Protein AF-A0A7C5IPA7-F1 (afdb_monomer_lite)

Sequence (263 aa):
MEQFSIKNIAYWKLKCILNALNSFPNAPELSAAVQAAPGLEPGLPALEEALAQRIFDRKAAQQHGRFTAIGQLQNIDGLSQDKLQNLVYSFGISAAEQFKLSMYHDLLQDNWVLNYDRSEFPDERAFLNLVDNPTAFKSWLADKVAELAVQKTGQANNGPLAQKSLNNACVESFYSGYVGSYSMALWFFRFDEDNWFSFDRVHEKTEIYLSSPAYARDRIELRNFVGFENSGLLANPITVSGLPVTVNYMEQTISIWSCQLND

Structure (mmCIF, N/CA/C/O backbone):
data_AF-A0A7C5IPA7-F1
#
_entry.id   AF-A0A7C5IPA7-F1
#
loop_
_atom_site.group_PDB
_atom_site.id
_atom_site.type_symbol
_atom_site.label_atom_id
_atom_site.label_alt_id
_atom_site.label_comp_id
_atom_site.label_asym_id
_atom_site.label_entity_id
_atom_site.label_seq_id
_atom_site.pdbx_PDB_ins_code
_atom_site.Cartn_x
_atom_site.Cartn_y
_atom_site.Cartn_z
_atom_site.occupancy
_atom_site.B_iso_or_equiv
_atom_site.auth_seq_id
_atom_site.auth_comp_id
_atom_site.auth_asym_id
_atom_site.auth_atom_id
_atom_site.pdbx_PDB_model_num
ATOM 1 N N . MET A 1 1 ? 17.551 11.372 -30.983 1.00 57.00 1 MET A N 1
ATOM 2 C CA . MET A 1 1 ? 17.364 10.584 -29.748 1.00 57.00 1 MET A CA 1
ATOM 3 C C . MET A 1 1 ? 16.197 11.193 -29.011 1.00 57.00 1 MET A C 1
ATOM 5 O O . MET A 1 1 ? 16.272 12.368 -28.675 1.00 57.00 1 MET A O 1
ATOM 9 N N . GLU A 1 2 ? 15.115 10.441 -28.852 1.00 59.72 2 GLU A N 1
ATOM 10 C CA . GLU A 1 2 ? 13.987 10.882 -28.035 1.00 59.72 2 GLU A CA 1
ATOM 11 C C . GLU A 1 2 ? 14.374 10.789 -26.558 1.00 59.72 2 GLU A C 1
ATOM 13 O O . GLU A 1 2 ? 14.910 9.776 -26.106 1.00 59.72 2 GLU A O 1
ATOM 18 N N . GLN A 1 3 ? 14.147 11.875 -25.825 1.00 80.69 3 GLN A N 1
ATOM 19 C CA . GLN A 1 3 ? 14.282 11.916 -24.375 1.00 80.69 3 GLN A CA 1
ATOM 20 C C . GLN A 1 3 ? 12.889 12.071 -23.785 1.00 80.69 3 GLN A C 1
ATOM 22 O O . GLN A 1 3 ? 12.139 12.961 -24.189 1.00 80.69 3 GLN A O 1
ATOM 27 N N . PHE A 1 4 ? 12.551 11.222 -22.820 1.00 87.62 4 PHE A N 1
ATOM 28 C CA . PHE A 1 4 ? 11.321 11.369 -22.051 1.00 87.62 4 PHE A CA 1
ATOM 29 C C . PHE A 1 4 ? 11.575 12.230 -20.804 1.00 87.62 4 PHE A C 1
ATOM 31 O O . PHE A 1 4 ? 12.670 12.241 -20.232 1.00 87.62 4 PHE A O 1
ATOM 38 N N . SER A 1 5 ? 10.545 12.937 -20.356 1.00 88.81 5 SER A N 1
ATOM 39 C CA . SER A 1 5 ? 10.523 13.728 -19.130 1.00 88.81 5 SER A CA 1
ATOM 40 C C . SER A 1 5 ? 9.863 12.957 -17.988 1.00 88.81 5 SER A C 1
ATOM 42 O O . SER A 1 5 ? 8.807 12.346 -18.152 1.00 88.81 5 SER A O 1
ATOM 44 N N . ILE A 1 6 ? 10.461 13.062 -16.798 1.00 89.75 6 ILE A N 1
ATOM 45 C CA . ILE A 1 6 ? 9.948 12.472 -15.551 1.00 89.75 6 ILE A CA 1
ATOM 46 C C . ILE A 1 6 ? 9.374 13.513 -14.578 1.00 89.75 6 ILE A C 1
ATOM 48 O O . ILE A 1 6 ? 8.966 13.153 -13.480 1.00 89.75 6 ILE A O 1
ATOM 52 N N . LYS A 1 7 ? 9.338 14.803 -14.953 1.00 85.25 7 LYS A N 1
ATOM 53 C CA . LYS A 1 7 ? 9.010 15.916 -14.035 1.00 85.25 7 LYS A CA 1
ATOM 54 C C . LYS A 1 7 ? 7.639 15.809 -13.354 1.00 85.25 7 LYS A C 1
ATOM 56 O O . LYS A 1 7 ? 7.481 16.350 -12.270 1.00 85.25 7 LYS A O 1
ATOM 61 N N . ASN A 1 8 ? 6.686 15.108 -13.966 1.00 85.06 8 ASN A N 1
ATOM 62 C CA . ASN A 1 8 ? 5.316 14.969 -13.463 1.00 85.06 8 ASN A CA 1
ATOM 63 C C . ASN A 1 8 ? 4.981 13.528 -13.043 1.00 85.06 8 ASN A C 1
ATOM 65 O O . ASN A 1 8 ? 3.810 13.183 -12.910 1.00 85.06 8 ASN A O 1
ATOM 69 N N . ILE A 1 9 ? 5.990 12.670 -12.875 1.00 86.31 9 ILE A N 1
ATOM 70 C CA . ILE A 1 9 ? 5.797 11.290 -12.430 1.00 86.31 9 ILE A CA 1
ATOM 71 C C . ILE A 1 9 ? 6.255 11.199 -10.977 1.00 86.31 9 ILE A C 1
ATOM 73 O O . ILE A 1 9 ? 7.405 11.507 -10.665 1.00 86.31 9 ILE A O 1
ATOM 77 N N . ALA A 1 10 ? 5.354 10.766 -10.093 1.00 85.44 10 ALA A N 1
ATOM 78 C CA . ALA A 1 10 ? 5.676 10.557 -8.687 1.00 85.44 10 ALA A CA 1
ATOM 79 C C . ALA A 1 10 ? 6.863 9.592 -8.546 1.00 85.44 10 ALA A C 1
ATOM 81 O O . ALA A 1 10 ? 6.928 8.558 -9.216 1.00 85.44 10 ALA A O 1
ATOM 82 N N . TYR A 1 11 ? 7.805 9.923 -7.663 1.00 85.81 11 TYR A N 1
ATOM 83 C CA . TYR A 1 11 ? 9.061 9.184 -7.537 1.00 85.81 11 TYR A CA 1
ATOM 84 C C . TYR A 1 11 ? 8.852 7.696 -7.218 1.00 85.81 11 TYR A C 1
ATOM 86 O O . TYR A 1 11 ? 9.552 6.840 -7.759 1.00 85.81 11 TYR A O 1
ATOM 94 N N . TRP A 1 12 ? 7.846 7.364 -6.406 1.00 85.81 12 TRP A N 1
ATOM 95 C CA . TRP A 1 12 ? 7.526 5.973 -6.093 1.00 85.81 12 TRP A CA 1
ATOM 96 C C . TRP A 1 12 ? 7.057 5.178 -7.317 1.00 85.81 12 TRP A C 1
ATOM 98 O O . TRP A 1 12 ? 7.449 4.024 -7.463 1.00 85.81 12 TRP A O 1
ATOM 108 N N . LYS A 1 13 ? 6.321 5.792 -8.256 1.00 89.19 13 LYS A N 1
ATOM 109 C CA . LYS A 1 13 ? 5.924 5.131 -9.512 1.00 89.19 13 LYS A CA 1
ATOM 110 C C . LYS A 1 13 ? 7.147 4.771 -10.348 1.00 89.19 13 LYS A C 1
ATOM 112 O O . LYS A 1 13 ? 7.209 3.686 -10.917 1.00 89.19 13 LYS A O 1
ATOM 117 N N . LEU A 1 14 ? 8.157 5.643 -10.367 1.00 89.81 14 LEU A N 1
ATOM 118 C CA . LEU A 1 14 ? 9.436 5.354 -11.021 1.00 89.81 14 LEU A CA 1
ATOM 119 C C . LEU A 1 14 ? 10.148 4.172 -10.352 1.00 89.81 14 LEU A C 1
ATOM 121 O O . LEU A 1 14 ? 10.674 3.310 -11.054 1.00 89.81 14 LEU A O 1
ATOM 125 N N . LYS A 1 15 ? 10.130 4.088 -9.014 1.00 86.88 15 LYS A N 1
ATOM 126 C CA . LYS A 1 15 ? 10.653 2.917 -8.294 1.00 86.88 15 LYS A CA 1
ATOM 127 C C . LYS A 1 15 ? 9.879 1.639 -8.645 1.00 86.88 15 LYS A C 1
ATOM 129 O O . LYS A 1 15 ? 10.517 0.613 -8.864 1.00 86.88 15 LYS A O 1
ATOM 134 N N . CYS A 1 16 ? 8.547 1.686 -8.738 1.00 85.25 16 CYS A N 1
ATOM 135 C CA . CYS A 1 16 ? 7.735 0.524 -9.119 1.00 85.25 16 CYS A CA 1
ATOM 136 C C . CYS A 1 16 ? 8.066 0.035 -10.530 1.00 85.25 16 CYS A C 1
ATOM 138 O O . CYS A 1 16 ? 8.284 -1.158 -10.719 1.00 85.25 16 CYS A O 1
ATOM 140 N N . ILE A 1 17 ? 8.214 0.951 -11.494 1.00 90.25 17 ILE A N 1
ATOM 141 C CA . ILE A 1 17 ? 8.658 0.612 -12.853 1.00 90.25 17 ILE A CA 1
ATOM 142 C C . ILE A 1 17 ? 10.024 -0.078 -12.811 1.00 90.25 17 ILE A C 1
ATOM 144 O O . ILE A 1 17 ? 10.193 -1.137 -13.405 1.00 90.25 17 ILE A O 1
ATOM 148 N N . LEU A 1 18 ? 11.003 0.485 -12.094 1.00 90.62 18 LEU A N 1
ATOM 149 C CA . LEU A 1 18 ? 12.335 -0.119 -11.990 1.00 90.62 18 LEU A CA 1
ATOM 150 C C . LEU A 1 18 ? 12.292 -1.513 -11.356 1.00 90.62 18 LEU A C 1
ATOM 152 O O . LEU A 1 18 ? 12.956 -2.422 -11.852 1.00 90.62 18 LEU A O 1
ATOM 156 N N . ASN A 1 19 ? 11.513 -1.694 -10.289 1.00 86.31 19 ASN A N 1
ATOM 157 C CA . ASN A 1 19 ? 11.343 -2.995 -9.648 1.00 86.31 19 ASN A CA 1
ATOM 158 C C . ASN A 1 19 ? 10.707 -4.009 -10.606 1.00 86.31 19 ASN A C 1
ATOM 160 O O . ASN A 1 19 ? 11.249 -5.101 -10.741 1.00 86.31 19 ASN A O 1
ATOM 164 N N . ALA A 1 20 ? 9.647 -3.627 -11.324 1.00 87.62 20 ALA A N 1
ATOM 165 C CA . ALA A 1 20 ? 8.992 -4.478 -12.315 1.00 87.62 20 ALA A CA 1
ATOM 166 C C . ALA A 1 20 ? 9.953 -4.879 -13.449 1.00 87.62 20 ALA A C 1
ATOM 168 O O . ALA A 1 20 ? 10.158 -6.057 -13.722 1.00 87.62 20 ALA A O 1
ATOM 169 N N . LEU A 1 21 ? 10.644 -3.915 -14.066 1.00 91.44 21 LEU A N 1
ATOM 170 C CA . LEU A 1 21 ? 11.624 -4.200 -15.125 1.00 91.44 21 LEU A CA 1
ATOM 171 C C . LEU A 1 21 ? 12.767 -5.110 -14.642 1.00 91.44 21 LEU A C 1
ATOM 173 O O . LEU A 1 21 ? 13.328 -5.898 -15.410 1.00 91.44 21 LEU A O 1
ATOM 177 N N . ASN A 1 22 ? 13.133 -5.009 -13.365 1.00 90.19 22 ASN A N 1
ATOM 178 C CA . ASN A 1 22 ? 14.147 -5.865 -12.769 1.00 90.19 22 ASN A CA 1
ATOM 179 C C . ASN A 1 22 ? 13.627 -7.264 -12.417 1.00 90.19 22 ASN A C 1
ATOM 181 O O . ASN A 1 22 ? 14.422 -8.200 -12.516 1.00 90.19 22 ASN A O 1
ATOM 185 N N . SER A 1 23 ? 12.349 -7.419 -12.061 1.00 87.31 23 SER A N 1
ATOM 186 C CA . SER A 1 23 ? 11.757 -8.701 -11.662 1.00 87.31 23 SER A CA 1
ATOM 187 C C . SER A 1 23 ? 11.391 -9.599 -12.841 1.00 87.31 23 SER A C 1
ATOM 189 O O . SER A 1 23 ? 11.496 -10.816 -12.705 1.00 87.31 23 SER A O 1
ATOM 191 N N . PHE A 1 24 ? 11.018 -9.038 -13.997 1.00 89.31 24 PHE A N 1
ATOM 192 C CA . PHE A 1 24 ? 10.710 -9.864 -15.166 1.00 89.31 24 PHE A CA 1
ATOM 193 C C . PHE A 1 24 ? 11.954 -10.623 -15.664 1.00 89.31 24 PHE A C 1
ATOM 195 O O . PHE A 1 24 ? 13.033 -10.023 -15.810 1.00 89.31 24 PHE A O 1
ATOM 202 N N . PRO A 1 25 ? 11.815 -11.926 -15.966 1.00 86.69 25 PRO A N 1
ATOM 203 C CA . PRO A 1 25 ? 12.921 -12.762 -16.415 1.00 86.69 25 PRO A CA 1
ATOM 204 C C . PRO A 1 25 ? 13.233 -12.589 -17.908 1.00 86.69 25 PRO A C 1
ATOM 206 O O . PRO A 1 25 ? 14.371 -12.827 -18.307 1.00 86.69 25 PRO A O 1
ATOM 209 N N . ASN A 1 26 ? 12.266 -12.170 -18.737 1.00 91.06 26 ASN A N 1
ATOM 210 C CA . ASN A 1 26 ? 12.440 -12.024 -20.187 1.00 91.06 26 ASN A CA 1
ATOM 211 C C . ASN A 1 26 ? 11.481 -10.989 -20.821 1.00 91.06 26 ASN A C 1
ATOM 213 O O . ASN A 1 26 ? 10.539 -10.500 -20.191 1.00 91.06 26 ASN A O 1
ATOM 217 N N . ALA A 1 27 ? 11.757 -10.637 -22.082 1.00 91.62 27 ALA A N 1
ATOM 218 C CA . ALA A 1 27 ? 11.006 -9.645 -22.850 1.00 91.62 27 ALA A CA 1
ATOM 219 C C . ALA A 1 27 ? 9.546 -10.044 -23.164 1.00 91.62 27 ALA A C 1
ATOM 221 O O . ALA A 1 27 ? 8.682 -9.174 -23.011 1.00 91.62 27 ALA A O 1
ATOM 222 N N . PRO A 1 28 ? 9.232 -11.304 -23.538 1.00 91.31 28 PRO A N 1
ATOM 223 C CA . PRO A 1 28 ? 7.849 -11.750 -23.715 1.00 91.31 28 PRO A CA 1
ATOM 224 C C . PRO A 1 28 ? 6.977 -11.538 -22.475 1.00 91.31 28 PRO A C 1
ATOM 226 O O . PRO A 1 28 ? 5.884 -10.988 -22.586 1.00 91.31 28 PRO A O 1
ATOM 229 N N . GLU A 1 29 ? 7.468 -11.903 -21.288 1.00 89.00 29 GLU A N 1
ATOM 230 C CA . GLU A 1 29 ? 6.718 -11.738 -20.037 1.00 89.00 29 GLU A CA 1
ATOM 231 C C . GLU A 1 29 ? 6.486 -10.267 -19.689 1.00 89.00 29 GLU A C 1
ATOM 233 O O . GLU A 1 29 ? 5.383 -9.899 -19.289 1.00 89.00 29 GLU A O 1
ATOM 238 N N . LEU A 1 30 ? 7.483 -9.402 -19.908 1.00 89.75 3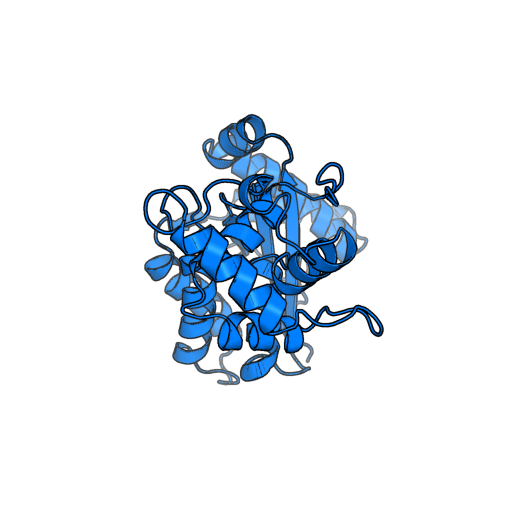0 LEU A N 1
ATOM 239 C CA . LEU A 1 30 ? 7.309 -7.958 -19.742 1.00 89.75 30 LEU A CA 1
ATOM 240 C C . LEU A 1 30 ? 6.244 -7.405 -20.704 1.00 89.75 30 LEU A C 1
ATOM 242 O O . LEU A 1 30 ? 5.392 -6.617 -20.295 1.00 89.75 30 LEU A O 1
ATOM 246 N N . SER A 1 31 ? 6.289 -7.803 -21.978 1.00 88.62 31 SER A N 1
ATOM 247 C CA . SER A 1 31 ? 5.315 -7.360 -22.983 1.00 88.62 31 SER A CA 1
ATOM 248 C C . SER A 1 31 ? 3.899 -7.823 -22.628 1.00 88.62 31 SER A C 1
ATOM 250 O O . SER A 1 31 ? 2.976 -7.007 -22.621 1.00 88.62 31 SER A O 1
ATOM 252 N N . ALA A 1 32 ? 3.741 -9.094 -22.245 1.00 86.44 32 ALA A N 1
ATOM 253 C CA . ALA A 1 32 ? 2.468 -9.662 -21.817 1.00 86.44 32 ALA A CA 1
ATOM 254 C C . ALA A 1 32 ? 1.922 -8.975 -20.556 1.00 86.44 32 ALA A C 1
ATOM 256 O O . ALA A 1 32 ? 0.743 -8.634 -20.507 1.00 86.44 32 ALA A O 1
ATOM 257 N N . ALA A 1 33 ? 2.774 -8.708 -19.561 1.00 85.12 33 ALA A N 1
ATOM 258 C CA . ALA A 1 33 ? 2.369 -8.037 -18.330 1.00 85.12 33 ALA A CA 1
ATOM 259 C C . ALA A 1 33 ? 1.912 -6.593 -18.567 1.00 85.12 33 ALA A C 1
ATOM 261 O O . ALA A 1 33 ? 0.935 -6.159 -17.963 1.00 85.12 33 ALA A O 1
ATOM 262 N N . VAL A 1 34 ? 2.578 -5.859 -19.467 1.00 84.69 34 VAL A N 1
ATOM 263 C CA . VAL A 1 34 ? 2.097 -4.537 -19.890 1.00 84.69 34 VAL A CA 1
ATOM 264 C C . VAL A 1 34 ? 0.741 -4.676 -20.575 1.00 84.69 34 VAL A C 1
ATOM 266 O O . VAL A 1 34 ? -0.186 -3.983 -20.194 1.00 84.69 34 VAL A O 1
ATOM 269 N N . GLN A 1 35 ? 0.580 -5.593 -21.532 1.00 82.06 35 GLN A N 1
ATOM 270 C CA . GLN A 1 35 ? -0.684 -5.770 -22.264 1.00 82.06 35 GLN A CA 1
ATOM 271 C C . GLN A 1 35 ? -1.868 -6.176 -21.376 1.00 82.06 35 GLN A C 1
ATOM 273 O O . GLN A 1 35 ? -2.993 -5.764 -21.641 1.00 82.06 35 GLN A O 1
ATOM 278 N N . ALA A 1 36 ? -1.618 -6.973 -20.338 1.00 77.94 36 ALA A N 1
ATOM 279 C CA . ALA A 1 36 ? -2.634 -7.434 -19.399 1.00 77.94 36 ALA A CA 1
ATOM 280 C C . ALA A 1 36 ? -2.942 -6.420 -18.283 1.00 77.94 36 ALA A C 1
ATOM 282 O O . ALA A 1 36 ? -3.795 -6.693 -17.436 1.00 77.94 36 ALA A O 1
ATOM 283 N N . ALA A 1 37 ? -2.252 -5.275 -18.236 1.00 74.50 37 ALA A N 1
ATOM 284 C CA . ALA A 1 37 ? -2.424 -4.334 -17.144 1.00 74.50 37 ALA A CA 1
ATOM 285 C C . ALA A 1 37 ? -3.836 -3.710 -17.163 1.00 74.50 37 ALA A C 1
ATOM 287 O O . ALA A 1 37 ? -4.238 -3.125 -18.172 1.00 74.50 37 ALA A O 1
ATOM 288 N N . PRO A 1 38 ? -4.573 -3.746 -16.036 1.00 60.12 38 PRO A N 1
ATOM 289 C CA . PRO A 1 38 ? -5.975 -3.317 -15.965 1.00 60.12 38 PRO A CA 1
ATOM 290 C C . PRO A 1 38 ? -6.193 -1.806 -16.177 1.00 60.12 38 PRO A C 1
ATOM 292 O O . PRO A 1 38 ? -7.333 -1.355 -16.215 1.00 60.12 38 PRO A O 1
ATOM 295 N N . GLY A 1 39 ? -5.118 -1.019 -16.307 1.00 56.28 39 GLY A N 1
ATOM 296 C CA . GLY A 1 39 ? -5.143 0.438 -16.462 1.00 56.28 39 GLY A CA 1
ATOM 297 C C . GLY A 1 39 ? -4.645 0.964 -17.811 1.00 56.28 39 GLY A C 1
ATOM 298 O O . GLY A 1 39 ? -4.380 2.160 -17.912 1.00 56.28 39 GLY A O 1
ATOM 299 N N . LEU A 1 40 ? -4.461 0.116 -18.830 1.00 59.06 40 LEU A N 1
ATOM 300 C CA . LEU A 1 40 ? -4.081 0.595 -20.163 1.00 59.06 40 LEU A CA 1
ATOM 301 C C . LEU A 1 40 ? -5.238 1.399 -20.772 1.00 59.06 40 LEU A C 1
ATOM 303 O O . LEU A 1 40 ? -6.298 0.842 -21.058 1.00 59.06 40 LEU A O 1
ATOM 307 N N . GLU A 1 41 ? -5.048 2.708 -20.967 1.00 56.75 41 GLU A N 1
ATOM 308 C CA . GLU A 1 41 ? -6.057 3.522 -21.648 1.00 56.75 41 GLU A CA 1
ATOM 309 C C . GLU A 1 41 ? -6.321 2.960 -23.057 1.00 56.75 41 GLU A C 1
ATOM 311 O O . GLU A 1 41 ? -5.367 2.655 -23.790 1.00 56.75 41 GLU A O 1
ATOM 316 N N . PRO A 1 42 ? -7.596 2.851 -23.478 1.00 54.12 42 PRO A N 1
ATOM 317 C CA . PRO A 1 42 ? -7.931 2.491 -24.847 1.00 54.12 42 PRO A CA 1
ATOM 318 C C . PRO A 1 42 ? -7.222 3.430 -25.834 1.00 54.12 42 PRO A C 1
ATOM 320 O O . PRO A 1 42 ? -7.485 4.629 -25.857 1.00 54.12 42 PRO A O 1
ATOM 323 N N . GLY A 1 43 ? -6.323 2.885 -26.659 1.00 54.44 43 GLY A N 1
ATOM 324 C CA . GLY A 1 43 ? -5.607 3.635 -27.699 1.00 54.44 43 GLY A CA 1
ATOM 325 C C . GLY A 1 43 ? -4.125 3.910 -27.428 1.00 54.44 43 GLY A C 1
ATOM 326 O O . GLY A 1 43 ? -3.432 4.350 -28.346 1.00 54.44 43 GLY A O 1
ATOM 327 N N . LEU A 1 44 ? -3.598 3.603 -26.237 1.00 58.53 44 LEU A N 1
ATOM 328 C CA . LEU A 1 44 ? -2.151 3.638 -26.013 1.00 58.53 44 LEU A CA 1
ATOM 329 C C . LEU A 1 44 ? -1.476 2.416 -26.665 1.00 58.53 44 LEU A C 1
ATOM 331 O O . LEU A 1 44 ? -1.898 1.278 -26.444 1.00 58.53 44 LEU A O 1
ATOM 335 N N . PRO A 1 45 ? -0.418 2.600 -27.477 1.00 62.25 45 PRO A N 1
ATOM 336 C CA . PRO A 1 45 ? 0.170 1.493 -28.218 1.00 62.25 45 PRO A CA 1
ATOM 337 C C . PRO A 1 45 ? 0.919 0.559 -27.259 1.00 62.25 45 PRO A C 1
ATOM 339 O O . PRO A 1 45 ? 1.860 1.000 -26.596 1.00 62.25 45 PRO A O 1
ATOM 342 N N . ALA A 1 46 ? 0.554 -0.725 -27.223 1.00 68.69 46 ALA A N 1
ATOM 343 C CA . ALA A 1 46 ? 1.168 -1.746 -26.367 1.00 68.69 46 ALA A CA 1
ATOM 344 C C . ALA A 1 46 ? 2.711 -1.750 -26.426 1.00 68.69 46 ALA A C 1
ATOM 346 O O . ALA A 1 46 ? 3.327 -1.336 -27.417 1.00 68.69 46 ALA A O 1
ATOM 347 N N . LEU A 1 47 ? 3.367 -2.198 -25.351 1.00 80.31 47 LEU A N 1
ATOM 348 C CA . LEU A 1 47 ? 4.817 -2.396 -25.364 1.00 80.31 47 LEU A CA 1
ATOM 349 C C . LEU A 1 47 ? 5.138 -3.607 -26.249 1.00 80.31 47 LEU A C 1
ATOM 351 O O . LEU A 1 47 ? 4.948 -4.749 -25.838 1.00 80.31 47 LEU A O 1
ATOM 355 N N . GLU A 1 48 ? 5.594 -3.351 -27.471 1.00 85.94 48 GLU A N 1
ATOM 356 C CA . GLU A 1 48 ? 5.986 -4.395 -28.419 1.00 85.94 48 GLU A CA 1
ATOM 357 C C . GLU A 1 48 ? 7.157 -5.219 -27.876 1.00 85.94 48 GLU A C 1
ATOM 359 O O . GLU A 1 48 ? 8.057 -4.685 -27.222 1.00 85.94 48 GLU A O 1
ATOM 364 N N . GLU A 1 49 ? 7.187 -6.510 -28.204 1.00 87.06 49 GLU A N 1
ATOM 365 C CA . GLU A 1 49 ? 8.245 -7.428 -27.769 1.00 87.06 49 GLU A CA 1
ATOM 366 C C . GLU A 1 49 ? 9.642 -6.947 -28.196 1.00 87.06 49 GLU A C 1
ATOM 368 O O . GLU A 1 49 ? 10.584 -7.017 -27.415 1.00 87.06 49 GLU A O 1
ATOM 373 N N . ALA A 1 50 ? 9.775 -6.342 -29.382 1.00 90.62 50 ALA A N 1
ATOM 374 C CA . ALA A 1 50 ? 11.037 -5.759 -29.843 1.00 90.62 50 ALA A CA 1
ATOM 375 C C . ALA A 1 50 ? 11.518 -4.593 -28.956 1.00 90.62 50 ALA A C 1
ATOM 377 O O . ALA A 1 50 ? 12.715 -4.435 -28.706 1.00 90.62 50 ALA A O 1
ATOM 378 N N . LEU A 1 51 ? 10.598 -3.764 -28.451 1.00 91.56 51 LEU A N 1
ATOM 379 C CA . LEU A 1 51 ? 10.933 -2.718 -27.485 1.00 91.56 51 LEU A CA 1
ATOM 380 C C . LEU A 1 51 ? 11.275 -3.322 -26.118 1.00 91.56 51 LEU A C 1
ATOM 382 O O . LEU A 1 51 ? 12.263 -2.908 -25.512 1.00 91.56 51 LEU A O 1
ATOM 386 N N . ALA A 1 52 ? 10.518 -4.324 -25.665 1.00 92.88 52 ALA A N 1
ATOM 387 C CA . ALA A 1 52 ? 10.829 -5.062 -24.444 1.00 92.88 52 ALA A CA 1
ATOM 388 C C . ALA A 1 52 ? 12.234 -5.689 -24.514 1.00 92.88 52 ALA A C 1
ATOM 390 O O . ALA A 1 52 ? 13.020 -5.523 -23.585 1.00 92.88 52 ALA A O 1
ATOM 391 N N . GLN A 1 53 ? 12.606 -6.301 -25.642 1.00 94.75 53 GLN A N 1
ATOM 392 C CA . GLN A 1 53 ? 13.934 -6.878 -25.846 1.00 94.75 53 GLN A CA 1
ATOM 393 C C . GLN A 1 53 ? 15.035 -5.820 -25.736 1.00 94.75 53 GLN A C 1
ATOM 395 O O . GLN A 1 53 ? 15.997 -6.022 -25.003 1.00 94.75 53 GLN A O 1
ATOM 400 N N . ARG A 1 54 ? 14.861 -4.641 -26.347 1.00 95.06 54 ARG A N 1
ATOM 401 C CA . ARG A 1 54 ? 15.825 -3.532 -26.206 1.00 95.06 54 ARG A CA 1
ATOM 402 C C . ARG A 1 54 ? 15.969 -3.044 -24.760 1.00 95.06 54 ARG A C 1
ATOM 404 O O . ARG A 1 54 ? 17.065 -2.655 -24.350 1.00 95.06 54 ARG A O 1
ATOM 411 N N . ILE A 1 55 ? 14.890 -3.072 -23.973 1.00 93.94 55 ILE A N 1
ATOM 412 C CA . ILE A 1 55 ? 14.948 -2.792 -22.529 1.00 93.94 55 ILE A CA 1
ATOM 413 C C . ILE A 1 55 ? 15.776 -3.867 -21.812 1.00 93.94 55 ILE A C 1
ATOM 415 O O . ILE A 1 55 ? 16.629 -3.522 -20.993 1.00 93.94 55 ILE A O 1
ATOM 419 N N . PHE A 1 56 ? 15.595 -5.145 -22.147 1.00 93.88 56 PHE A N 1
ATOM 420 C CA . PHE A 1 56 ? 16.392 -6.243 -21.590 1.00 93.88 56 PHE A CA 1
ATOM 421 C C . PHE A 1 56 ? 17.869 -6.172 -21.986 1.00 93.88 56 PHE A C 1
ATOM 423 O O . PHE A 1 56 ? 18.733 -6.342 -21.127 1.00 93.88 56 PHE A O 1
ATOM 430 N N . ASP A 1 57 ? 18.182 -5.831 -23.233 1.00 94.06 57 ASP A N 1
ATOM 431 C CA . ASP A 1 57 ? 19.563 -5.642 -23.681 1.00 94.06 57 ASP A CA 1
ATOM 432 C C . ASP A 1 57 ? 20.227 -4.499 -22.897 1.00 94.06 57 ASP A C 1
ATOM 434 O O . ASP A 1 57 ? 21.362 -4.614 -22.422 1.00 94.06 57 ASP A O 1
ATOM 438 N N . ARG A 1 58 ? 19.489 -3.401 -22.667 1.00 94.81 58 ARG A N 1
ATOM 439 C CA . ARG A 1 58 ? 19.967 -2.295 -21.829 1.00 94.81 58 ARG A CA 1
ATOM 440 C C . ARG A 1 58 ? 20.151 -2.715 -20.371 1.00 94.81 58 ARG A C 1
ATOM 442 O O . ARG A 1 58 ? 21.129 -2.279 -19.760 1.00 94.81 58 ARG A O 1
ATOM 449 N N . LYS A 1 59 ? 19.246 -3.533 -19.821 1.00 94.06 59 LYS A N 1
ATOM 450 C CA . LYS A 1 59 ? 19.325 -4.103 -18.464 1.00 94.06 59 LYS A CA 1
ATOM 451 C C . LYS A 1 59 ? 20.581 -4.960 -18.311 1.00 94.06 59 LYS A C 1
ATOM 453 O O . LYS A 1 59 ? 21.334 -4.756 -17.363 1.00 94.06 59 LYS A O 1
ATOM 458 N N . ALA A 1 60 ? 20.839 -5.853 -19.266 1.00 92.31 60 ALA A N 1
ATOM 459 C CA . ALA A 1 60 ? 22.006 -6.732 -19.288 1.00 92.31 60 ALA A CA 1
ATOM 460 C C . ALA A 1 60 ? 23.330 -5.952 -19.350 1.00 92.31 60 ALA A C 1
ATOM 462 O O . ALA A 1 60 ? 24.318 -6.365 -18.748 1.00 92.31 60 ALA A O 1
ATOM 463 N N . ALA A 1 61 ? 23.336 -4.793 -20.015 1.00 93.06 61 ALA A N 1
ATOM 464 C CA . ALA A 1 61 ? 24.489 -3.896 -20.072 1.00 93.06 61 ALA A CA 1
ATOM 465 C C . ALA A 1 61 ? 24.732 -3.084 -18.780 1.00 93.06 61 ALA A C 1
ATOM 467 O O . ALA A 1 61 ? 25.758 -2.410 -18.674 1.00 93.06 61 ALA A O 1
ATOM 468 N N . GLN A 1 62 ? 23.814 -3.100 -17.804 1.00 92.81 62 GLN A N 1
ATOM 469 C CA . GLN A 1 62 ? 24.019 -2.412 -16.526 1.00 92.81 62 GLN A CA 1
ATOM 470 C C . GLN A 1 62 ? 24.934 -3.202 -15.587 1.00 92.81 62 GLN A C 1
ATOM 472 O O . GLN A 1 62 ? 25.043 -4.428 -15.646 1.00 92.81 62 GLN A O 1
ATOM 477 N N . GLN A 1 63 ? 25.536 -2.496 -14.630 1.00 85.69 63 GLN A N 1
ATOM 478 C CA . GLN A 1 63 ? 26.288 -3.123 -13.551 1.00 85.69 63 GLN A CA 1
ATOM 479 C C . GLN A 1 63 ? 25.366 -4.059 -12.745 1.00 85.69 63 GLN A C 1
ATOM 481 O O . GLN A 1 63 ? 24.364 -3.624 -12.178 1.00 85.69 63 GLN A O 1
ATOM 486 N N . HIS A 1 64 ? 25.720 -5.347 -12.690 1.00 87.31 64 HIS A N 1
ATOM 487 C CA . HIS A 1 64 ? 24.918 -6.428 -12.093 1.00 87.31 64 HIS A CA 1
ATOM 488 C C . HIS A 1 64 ? 23.615 -6.779 -12.835 1.00 87.31 64 HIS A C 1
ATOM 490 O O . HIS A 1 64 ? 22.740 -7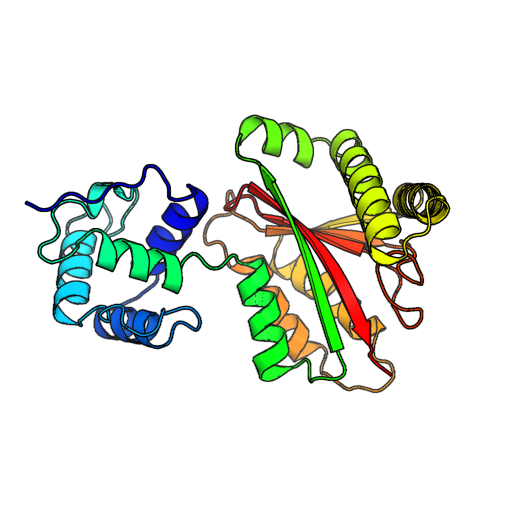.400 -12.237 1.00 87.31 64 HIS A O 1
ATOM 496 N N . GLY A 1 65 ? 23.466 -6.396 -14.110 1.00 89.19 65 GLY A N 1
ATOM 497 C CA . GLY A 1 65 ? 22.316 -6.803 -14.925 1.00 89.19 65 GLY A CA 1
ATOM 498 C C . GLY A 1 65 ? 20.974 -6.258 -14.423 1.00 89.19 65 GLY A C 1
ATOM 499 O O . GLY A 1 65 ? 19.950 -6.930 -14.541 1.00 89.19 65 GLY A O 1
ATOM 500 N N . ARG A 1 66 ? 20.975 -5.072 -13.799 1.00 90.69 66 ARG A N 1
ATOM 501 C CA . ARG A 1 66 ? 19.780 -4.448 -13.216 1.00 90.69 66 ARG A CA 1
ATOM 502 C C . ARG A 1 66 ? 19.779 -2.936 -13.377 1.00 90.69 66 ARG A C 1
ATOM 504 O O . ARG A 1 66 ? 20.824 -2.292 -13.310 1.00 90.69 66 ARG A O 1
ATOM 511 N N . PHE A 1 67 ? 18.589 -2.365 -13.501 1.00 93.31 67 PHE A N 1
ATOM 512 C CA . PHE A 1 67 ? 18.397 -0.926 -13.425 1.00 93.31 67 PHE A CA 1
ATOM 513 C C . PHE A 1 67 ? 18.421 -0.443 -11.972 1.00 93.31 67 PHE A C 1
ATOM 515 O O . PHE A 1 67 ? 17.815 -1.047 -11.090 1.00 93.31 67 PHE A O 1
ATOM 522 N N . THR A 1 68 ? 19.092 0.674 -11.726 1.00 90.50 68 THR A N 1
ATOM 523 C CA . THR A 1 68 ? 19.148 1.380 -10.439 1.00 90.50 68 THR A CA 1
ATOM 524 C C . THR A 1 68 ? 18.578 2.795 -10.524 1.00 90.50 68 THR A C 1
ATOM 526 O O . THR A 1 68 ? 18.276 3.387 -9.491 1.00 90.50 68 THR A O 1
ATOM 529 N N . ALA A 1 69 ? 18.399 3.338 -11.732 1.00 91.25 69 ALA A N 1
ATOM 530 C CA . ALA A 1 69 ? 17.835 4.663 -11.954 1.00 91.25 69 ALA A CA 1
ATOM 531 C C . ALA A 1 69 ? 17.045 4.722 -13.266 1.00 91.25 69 ALA A C 1
ATOM 533 O O . ALA A 1 69 ? 17.477 4.190 -14.286 1.00 91.25 69 ALA A O 1
ATOM 534 N N . ILE A 1 70 ? 15.931 5.463 -13.279 1.00 91.44 70 ILE A N 1
ATOM 535 C CA . ILE A 1 70 ? 15.089 5.614 -14.480 1.00 91.44 70 ILE A CA 1
ATOM 536 C C . ILE A 1 70 ? 15.851 6.248 -15.653 1.00 91.44 70 ILE A C 1
ATOM 538 O O . ILE A 1 70 ? 15.581 5.951 -16.813 1.00 91.44 70 ILE A O 1
ATOM 542 N N . GLY A 1 71 ? 16.864 7.069 -15.354 1.00 91.31 71 GLY A N 1
ATOM 543 C CA . GLY A 1 71 ? 17.740 7.670 -16.358 1.00 91.31 71 GLY A CA 1
ATOM 544 C C . GLY A 1 71 ? 18.467 6.644 -17.235 1.00 91.31 71 GLY A C 1
ATOM 545 O O . GLY A 1 71 ? 18.813 6.964 -18.364 1.00 91.31 71 GLY A O 1
ATOM 546 N N . GLN A 1 72 ? 18.644 5.399 -16.778 1.00 93.69 72 GLN A N 1
ATOM 547 C CA . GLN A 1 72 ? 19.270 4.328 -17.570 1.00 93.69 72 GLN A CA 1
ATOM 548 C C . GLN A 1 72 ? 18.394 3.842 -18.734 1.00 93.69 72 GLN A C 1
ATOM 550 O O . GLN A 1 72 ? 18.907 3.234 -19.679 1.00 93.69 72 GLN A O 1
ATOM 555 N N . LEU A 1 73 ? 17.091 4.139 -18.689 1.00 92.44 73 LEU A N 1
ATOM 556 C CA . LEU A 1 73 ? 16.155 3.874 -19.779 1.00 92.44 73 LEU A CA 1
ATOM 557 C C . LEU A 1 73 ? 16.201 4.959 -20.867 1.00 92.44 73 LEU A C 1
ATOM 559 O O . LEU A 1 73 ? 15.672 4.755 -21.956 1.00 92.44 73 LEU A O 1
ATOM 563 N N . GLN A 1 74 ? 16.848 6.103 -20.612 1.00 90.94 74 GLN A N 1
ATOM 564 C CA . GLN A 1 74 ? 16.980 7.165 -21.610 1.00 90.94 74 GLN A CA 1
ATOM 565 C C . GLN A 1 74 ? 17.706 6.649 -22.856 1.00 90.94 74 GLN A C 1
ATOM 567 O O . GLN A 1 74 ? 18.641 5.842 -22.777 1.00 90.94 74 GLN A O 1
ATOM 572 N N . ASN A 1 75 ? 17.297 7.150 -24.021 1.00 89.00 75 ASN A N 1
ATOM 573 C CA . ASN A 1 75 ? 17.873 6.786 -25.314 1.00 89.00 75 ASN A CA 1
ATOM 574 C C . ASN A 1 75 ? 17.779 5.280 -25.646 1.00 89.00 75 ASN A C 1
ATOM 576 O O . ASN A 1 75 ? 18.621 4.764 -26.383 1.00 89.00 75 ASN A O 1
ATOM 580 N N . ILE A 1 76 ? 16.830 4.534 -25.071 1.00 92.00 76 ILE A N 1
ATOM 581 C CA . ILE A 1 76 ? 16.426 3.245 -25.647 1.00 92.00 76 ILE A CA 1
ATOM 582 C C . ILE A 1 76 ? 15.595 3.567 -26.889 1.00 92.00 76 ILE A C 1
ATOM 584 O O . ILE A 1 76 ? 14.607 4.292 -26.806 1.00 92.00 76 ILE A O 1
ATOM 588 N N . ASP A 1 77 ? 16.018 3.056 -28.042 1.00 90.06 77 ASP A N 1
ATOM 589 C CA . ASP A 1 77 ? 15.317 3.298 -29.299 1.00 90.06 77 ASP A CA 1
ATOM 590 C C . ASP A 1 77 ? 13.868 2.782 -29.232 1.00 90.06 77 ASP A C 1
ATOM 592 O O . ASP A 1 77 ? 13.620 1.658 -28.794 1.00 90.06 77 ASP A O 1
ATOM 596 N N . GLY A 1 78 ? 12.908 3.623 -29.622 1.00 87.81 78 GLY A N 1
ATOM 597 C CA . GLY A 1 78 ? 11.471 3.354 -29.503 1.00 87.81 78 GLY A CA 1
ATOM 598 C C . GLY A 1 78 ? 10.854 3.548 -28.108 1.00 87.81 78 GLY A C 1
ATOM 599 O O . GLY A 1 78 ? 9.639 3.394 -27.978 1.00 87.81 78 GLY A O 1
ATOM 600 N N . LEU A 1 79 ? 11.627 3.896 -27.068 1.00 90.50 79 LEU A N 1
ATOM 601 C CA . LEU A 1 79 ? 11.085 4.238 -25.745 1.00 90.50 79 LEU A CA 1
ATOM 602 C C . LEU A 1 79 ? 10.762 5.739 -25.658 1.00 90.50 79 LEU A C 1
ATOM 604 O O . LEU A 1 79 ? 11.530 6.529 -25.106 1.00 90.50 79 LEU A O 1
ATOM 608 N N . SER A 1 80 ? 9.613 6.120 -26.213 1.00 90.00 80 SER A N 1
ATOM 609 C CA . SER A 1 80 ? 9.106 7.496 -26.197 1.00 90.00 80 SER A CA 1
ATOM 610 C C . SER A 1 80 ? 8.427 7.867 -24.866 1.00 90.00 80 SER A C 1
ATOM 612 O O . SER A 1 80 ? 8.235 7.023 -23.984 1.00 90.00 80 SER A O 1
ATOM 614 N N . GLN A 1 81 ? 8.013 9.135 -24.725 1.00 89.94 81 GLN A N 1
ATOM 615 C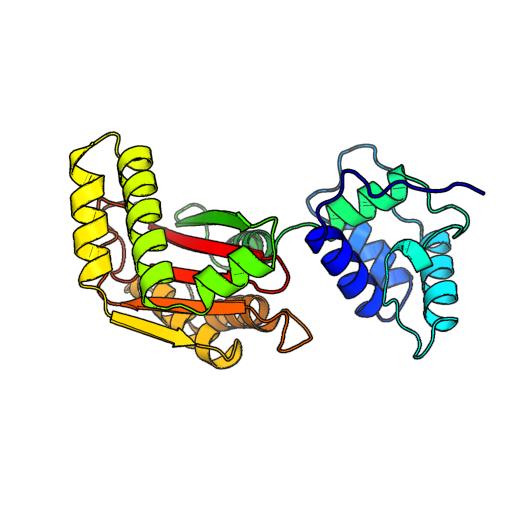 CA . GLN A 1 81 ? 7.220 9.598 -23.576 1.00 89.94 81 GLN A CA 1
ATOM 616 C C . GLN A 1 81 ? 5.942 8.767 -23.384 1.00 89.94 81 GLN A C 1
ATOM 618 O O . GLN A 1 81 ? 5.620 8.409 -22.253 1.00 89.94 81 GLN A O 1
ATOM 623 N N . ASP A 1 82 ? 5.245 8.426 -24.468 1.00 87.62 82 ASP A N 1
ATOM 624 C CA . ASP A 1 82 ? 3.993 7.663 -24.408 1.00 87.62 82 ASP A CA 1
ATOM 625 C C . ASP A 1 82 ? 4.242 6.231 -23.928 1.00 87.62 82 ASP A C 1
ATOM 627 O O . ASP A 1 82 ? 3.508 5.701 -23.099 1.00 87.62 82 ASP A O 1
ATOM 631 N N . LYS A 1 83 ? 5.343 5.610 -24.366 1.00 88.25 83 LYS A N 1
ATOM 632 C CA . LYS A 1 83 ? 5.731 4.277 -23.885 1.00 88.25 83 LYS A CA 1
ATOM 633 C C . LYS A 1 83 ? 6.141 4.298 -22.413 1.00 88.25 83 LYS A C 1
ATOM 635 O O . LYS A 1 83 ? 5.843 3.345 -21.696 1.00 88.25 83 LYS A O 1
ATOM 640 N N . LEU A 1 84 ? 6.769 5.376 -21.936 1.00 90.00 84 LEU A N 1
ATOM 641 C CA . LEU A 1 84 ? 6.993 5.555 -20.502 1.00 90.00 84 LEU A CA 1
ATOM 642 C C . LEU A 1 84 ? 5.667 5.680 -19.746 1.00 90.00 84 LEU A C 1
ATOM 644 O O . LEU A 1 84 ? 5.521 5.046 -18.705 1.00 90.00 84 LEU A O 1
ATOM 648 N N . GLN A 1 85 ? 4.705 6.451 -20.260 1.00 87.69 85 GLN A N 1
ATOM 649 C CA . GLN A 1 85 ? 3.379 6.541 -19.645 1.00 87.69 85 GLN A CA 1
ATOM 650 C C . GLN A 1 85 ? 2.703 5.170 -19.578 1.00 87.69 85 GLN A C 1
ATOM 652 O O . GLN A 1 85 ? 2.141 4.831 -18.545 1.00 87.69 85 GLN A O 1
ATOM 657 N N . ASN A 1 86 ? 2.861 4.317 -20.594 1.00 85.81 86 ASN A N 1
ATOM 658 C CA . ASN A 1 86 ? 2.349 2.944 -20.539 1.00 85.81 86 ASN A CA 1
ATOM 659 C C . ASN A 1 86 ? 2.963 2.138 -19.395 1.00 85.81 86 ASN A C 1
ATOM 661 O O . ASN A 1 86 ? 2.245 1.418 -18.708 1.00 85.81 86 ASN A O 1
ATOM 665 N N . LEU A 1 87 ? 4.269 2.274 -19.149 1.00 88.94 87 LEU A N 1
ATOM 666 C CA . LEU A 1 87 ? 4.918 1.638 -17.998 1.00 88.94 87 LEU A CA 1
ATOM 667 C C . LEU A 1 87 ? 4.399 2.215 -16.673 1.00 88.94 87 LEU A C 1
ATOM 669 O O . LEU A 1 87 ? 4.194 1.463 -15.725 1.00 88.94 87 LEU A O 1
ATOM 673 N N . VAL A 1 88 ? 4.149 3.527 -16.607 1.00 88.81 88 VAL A N 1
ATOM 674 C CA . VAL A 1 88 ? 3.538 4.182 -15.437 1.00 88.81 88 VAL A CA 1
ATOM 675 C C . VAL A 1 88 ? 2.123 3.664 -15.191 1.00 88.81 88 VAL A C 1
ATOM 677 O O . VAL A 1 88 ? 1.780 3.399 -14.046 1.00 88.81 88 VAL A O 1
ATOM 680 N N . TYR A 1 89 ? 1.308 3.485 -16.226 1.00 84.50 89 TYR A N 1
ATOM 681 C CA . TYR A 1 89 ? -0.034 2.922 -16.083 1.00 84.50 89 TYR A CA 1
ATOM 682 C C . TYR A 1 89 ? -0.000 1.438 -15.719 1.00 84.50 89 TYR A C 1
ATOM 684 O O . TYR A 1 89 ? -0.776 0.996 -14.876 1.00 84.50 89 TYR A O 1
ATOM 692 N N . SER A 1 90 ? 0.934 0.684 -16.298 1.00 84.50 90 SER A N 1
ATOM 693 C CA . SER A 1 90 ? 1.019 -0.765 -16.091 1.00 84.50 90 SER A CA 1
ATOM 694 C C . SER A 1 90 ? 1.579 -1.134 -14.723 1.00 84.50 90 SER A C 1
ATOM 696 O O . SER A 1 90 ? 1.115 -2.078 -14.093 1.00 84.50 90 SER A O 1
ATOM 698 N N . PHE A 1 91 ? 2.581 -0.388 -14.252 1.00 85.44 91 PHE A N 1
ATOM 699 C CA . PHE A 1 91 ? 3.351 -0.730 -13.054 1.00 85.44 91 PHE A CA 1
ATOM 700 C C . PHE A 1 91 ? 3.286 0.332 -11.952 1.00 85.44 91 PHE A C 1
ATOM 702 O O . PHE A 1 91 ? 3.790 0.107 -10.858 1.00 85.44 91 PHE A O 1
ATOM 709 N N . GLY A 1 92 ? 2.675 1.491 -12.204 1.00 83.75 92 GLY A N 1
ATOM 710 C CA . GLY A 1 92 ? 2.510 2.580 -11.233 1.00 83.75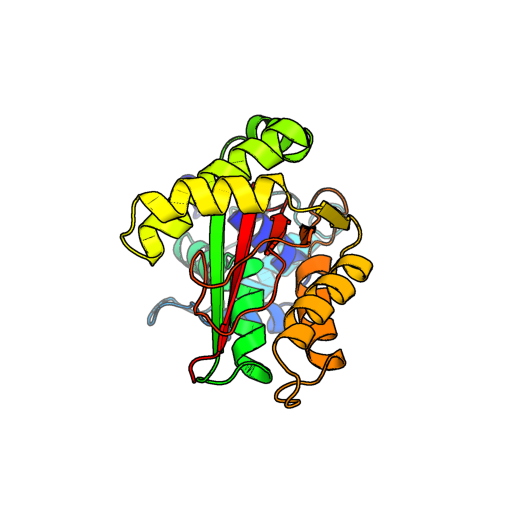 92 GLY A CA 1
ATOM 711 C C . GLY A 1 92 ? 1.194 2.531 -10.455 1.00 83.75 92 GLY A C 1
ATOM 712 O O . GLY A 1 92 ? 0.760 3.566 -9.943 1.00 83.75 92 GLY A O 1
ATOM 713 N N . ILE A 1 93 ? 0.559 1.359 -10.385 1.00 84.31 93 ILE A N 1
ATOM 714 C CA . ILE A 1 93 ? -0.546 1.071 -9.465 1.00 84.31 93 ILE A CA 1
ATOM 715 C C . ILE A 1 93 ? 0.061 0.859 -8.073 1.00 84.31 93 ILE A C 1
ATOM 717 O O . ILE A 1 93 ? 1.045 0.129 -7.943 1.00 84.31 93 ILE A O 1
ATOM 721 N N . SER A 1 94 ? -0.496 1.504 -7.045 1.00 88.62 94 SER A N 1
ATOM 722 C CA . SER A 1 94 ? -0.002 1.362 -5.670 1.00 88.62 94 SER A CA 1
ATOM 723 C C . SER A 1 94 ? -0.177 -0.070 -5.167 1.00 88.62 94 SER A C 1
ATOM 725 O O . SER A 1 94 ? -1.114 -0.768 -5.557 1.00 88.62 94 SER A O 1
ATOM 727 N N . ALA A 1 95 ? 0.684 -0.502 -4.250 1.00 90.38 95 ALA A N 1
ATOM 728 C CA . ALA A 1 95 ? 0.580 -1.822 -3.635 1.00 90.38 95 ALA A CA 1
ATOM 729 C C . ALA A 1 95 ? -0.778 -2.018 -2.932 1.00 90.38 95 ALA A C 1
ATOM 731 O O . ALA A 1 95 ? -1.346 -3.105 -2.978 1.00 90.38 95 A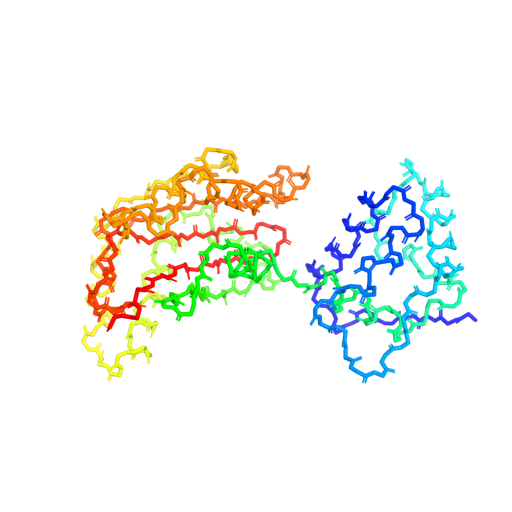LA A O 1
ATOM 732 N N . ALA A 1 96 ? -1.331 -0.953 -2.335 1.00 93.81 96 ALA A N 1
ATOM 733 C CA . ALA A 1 96 ? -2.665 -0.974 -1.736 1.00 93.81 96 ALA A CA 1
ATOM 734 C C . ALA A 1 96 ? -3.766 -1.218 -2.785 1.00 93.81 96 ALA A C 1
ATOM 736 O O . ALA A 1 96 ? -4.631 -2.066 -2.584 1.00 93.81 96 ALA A O 1
ATOM 737 N N . GLU A 1 97 ? -3.718 -0.536 -3.932 1.00 91.81 97 GLU A N 1
ATOM 738 C CA . GLU A 1 97 ? -4.704 -0.755 -4.994 1.00 91.81 97 GLU A CA 1
ATOM 739 C C . GLU A 1 97 ? -4.583 -2.162 -5.590 1.00 91.81 97 GLU A C 1
ATOM 741 O O . GLU A 1 97 ? -5.592 -2.844 -5.755 1.00 91.81 97 GLU A O 1
ATOM 746 N N . GLN A 1 98 ? -3.358 -2.643 -5.836 1.00 89.25 98 GLN A N 1
ATOM 747 C CA . GLN A 1 98 ? -3.132 -4.016 -6.301 1.00 89.25 98 GLN A CA 1
ATOM 748 C C . GLN A 1 98 ? -3.693 -5.042 -5.314 1.00 89.25 98 GLN A C 1
ATOM 750 O O . GLN A 1 98 ? -4.361 -5.989 -5.727 1.00 89.25 98 GLN A O 1
ATOM 755 N N . PHE A 1 99 ? -3.477 -4.836 -4.011 1.00 93.50 99 PHE A N 1
ATOM 756 C CA . PHE A 1 99 ? -4.043 -5.695 -2.979 1.00 93.50 99 PHE A CA 1
ATOM 757 C C . PHE A 1 99 ? -5.574 -5.679 -3.018 1.00 93.50 99 PHE A C 1
ATOM 759 O O . PHE A 1 99 ? -6.178 -6.747 -3.114 1.00 93.50 99 PHE A O 1
ATOM 766 N N . LYS A 1 100 ? -6.207 -4.497 -3.050 1.00 93.50 100 LYS A N 1
ATOM 767 C CA . LYS A 1 100 ? -7.669 -4.371 -3.156 1.00 93.50 100 LYS A CA 1
ATOM 768 C C . LYS A 1 100 ? -8.215 -5.109 -4.383 1.00 93.50 100 LYS A C 1
ATOM 770 O O . LYS A 1 100 ? -9.130 -5.915 -4.238 1.00 93.50 100 LYS A O 1
ATOM 775 N N . LEU A 1 101 ? -7.640 -4.885 -5.566 1.00 90.00 101 LEU A N 1
ATOM 776 C CA . LEU A 1 101 ? -8.049 -5.567 -6.800 1.00 90.00 101 LEU A CA 1
ATOM 777 C C . LEU A 1 101 ? -7.880 -7.090 -6.692 1.00 90.00 101 LEU A C 1
ATOM 779 O O . LEU A 1 101 ? -8.770 -7.837 -7.090 1.00 90.00 101 LEU A O 1
ATOM 783 N N . SER A 1 102 ? -6.777 -7.558 -6.096 1.00 89.62 102 SER A N 1
ATOM 784 C CA . SER A 1 102 ? -6.520 -8.991 -5.907 1.00 89.62 102 SER A CA 1
ATOM 785 C C . SER A 1 102 ? -7.509 -9.664 -4.952 1.00 89.62 102 SER A C 1
ATOM 787 O O . SER A 1 102 ? -7.836 -10.837 -5.135 1.00 89.62 102 SER A O 1
ATOM 789 N N . MET A 1 103 ? -8.006 -8.922 -3.956 1.00 91.44 103 MET A N 1
ATOM 790 C CA . MET A 1 103 ? -9.036 -9.401 -3.041 1.00 91.44 103 MET A CA 1
ATOM 791 C C . MET A 1 103 ? -10.364 -9.582 -3.782 1.00 91.44 103 MET A C 1
ATOM 793 O O . MET A 1 103 ? -10.996 -10.619 -3.623 1.00 91.44 103 MET A O 1
ATOM 797 N N . TYR A 1 104 ? -10.765 -8.643 -4.643 1.00 90.25 104 TYR A N 1
ATOM 798 C CA . TYR A 1 104 ? -12.014 -8.755 -5.414 1.00 90.25 104 TYR A CA 1
ATOM 799 C C . TYR A 1 104 ? -11.973 -9.778 -6.550 1.00 90.25 104 TYR A C 1
ATOM 801 O O . TYR A 1 104 ? -13.000 -10.350 -6.895 1.00 90.25 104 TYR A O 1
ATOM 809 N N . HIS A 1 105 ? -10.803 -10.029 -7.137 1.00 84.50 105 HIS A N 1
ATOM 810 C CA . HIS A 1 105 ? -10.688 -10.993 -8.231 1.00 84.50 105 HIS A CA 1
ATOM 811 C C . HIS A 1 105 ? -11.068 -12.419 -7.796 1.00 84.50 105 HIS A C 1
ATOM 813 O O . HIS A 1 105 ? -11.674 -13.159 -8.564 1.00 84.50 105 HIS A O 1
ATOM 819 N N . ASP A 1 106 ? -10.722 -12.798 -6.560 1.00 76.88 106 ASP A N 1
ATOM 820 C CA . ASP A 1 106 ? -10.742 -14.200 -6.131 1.00 76.88 106 ASP A CA 1
ATOM 821 C C . ASP A 1 106 ? -11.517 -14.474 -4.833 1.00 76.88 106 ASP A C 1
ATOM 823 O O . ASP A 1 106 ? -11.847 -15.637 -4.569 1.00 76.88 106 ASP A O 1
ATOM 827 N N . LEU A 1 107 ? -11.748 -13.457 -3.994 1.00 87.00 107 LEU A N 1
ATOM 828 C CA . LEU A 1 107 ? -12.206 -13.633 -2.608 1.00 87.00 107 LEU A CA 1
ATOM 829 C C . LEU A 1 107 ? -13.452 -12.829 -2.271 1.00 87.00 107 LEU A C 1
ATOM 831 O O . LEU A 1 107 ? -14.461 -13.393 -1.857 1.00 87.00 107 LEU A O 1
ATOM 835 N N . LEU A 1 108 ? -13.370 -11.513 -2.419 1.00 86.38 108 LEU A N 1
ATOM 836 C CA . LEU A 1 108 ? -14.448 -10.605 -2.077 1.00 86.38 108 LEU A CA 1
ATOM 837 C C . LEU A 1 108 ? -15.398 -10.507 -3.267 1.00 86.38 108 LEU A C 1
ATOM 839 O O . LEU A 1 108 ? -15.016 -10.050 -4.338 1.00 86.38 108 LEU A O 1
ATOM 843 N N . GLN A 1 109 ? -16.634 -10.953 -3.073 1.00 82.44 109 GLN A N 1
ATOM 844 C CA . GLN A 1 109 ? -17.717 -10.748 -4.035 1.00 82.44 109 GLN A CA 1
ATOM 845 C C . GLN A 1 109 ? -18.388 -9.381 -3.814 1.00 82.44 109 GLN A C 1
ATOM 847 O O . GLN A 1 109 ? -18.003 -8.620 -2.923 1.00 82.44 109 GLN A O 1
ATOM 852 N N . ASP A 1 110 ? -19.431 -9.089 -4.592 1.00 82.56 110 ASP A N 1
ATOM 853 C CA . ASP A 1 110 ? -20.147 -7.802 -4.598 1.00 82.56 110 ASP A CA 1
ATOM 854 C C . ASP A 1 110 ? -20.765 -7.409 -3.240 1.00 82.56 110 ASP A C 1
ATOM 856 O O . ASP A 1 110 ? -21.035 -6.234 -2.984 1.00 82.56 110 ASP A O 1
ATOM 860 N N . ASN A 1 111 ? -20.939 -8.376 -2.337 1.00 82.25 111 ASN A N 1
ATOM 861 C CA . ASN A 1 111 ? -21.453 -8.150 -0.985 1.00 82.25 111 ASN A CA 1
ATOM 862 C C . ASN A 1 111 ? -20.419 -7.518 -0.036 1.00 82.25 111 ASN A C 1
ATOM 864 O O . ASN A 1 111 ? -20.754 -7.190 1.097 1.00 82.25 111 ASN A O 1
ATOM 868 N N . TRP A 1 112 ? -19.166 -7.340 -0.457 1.00 86.44 112 TRP A N 1
ATOM 869 C CA . TRP A 1 112 ? -18.126 -6.725 0.366 1.00 86.44 112 TRP A CA 1
ATOM 870 C C . TRP A 1 112 ? -17.725 -5.357 -0.156 1.00 86.44 112 TRP A C 1
ATOM 872 O O . TRP A 1 112 ? -17.566 -5.135 -1.357 1.00 86.44 112 TRP A O 1
ATOM 882 N N . VAL A 1 113 ? -17.429 -4.452 0.771 1.00 89.19 113 VAL A N 1
ATOM 883 C CA . VAL A 1 113 ? -16.773 -3.179 0.470 1.00 89.19 113 VAL A CA 1
ATOM 884 C C . VAL A 1 113 ? -15.450 -3.126 1.214 1.00 89.19 113 VAL A C 1
ATOM 886 O O . VAL A 1 113 ? -15.414 -2.839 2.407 1.00 89.19 113 VAL A O 1
ATOM 889 N N . LEU A 1 114 ? -14.357 -3.387 0.498 1.00 91.50 114 LEU A N 1
ATOM 890 C CA . LEU A 1 114 ? -12.990 -3.162 0.955 1.00 91.50 114 LEU A CA 1
ATOM 891 C C . LEU A 1 114 ? -12.502 -1.807 0.442 1.00 91.50 114 LEU A C 1
ATOM 893 O O . LEU A 1 114 ? -12.379 -1.575 -0.763 1.00 91.50 114 LEU A O 1
ATOM 897 N N . ASN A 1 115 ? -12.186 -0.916 1.371 1.00 91.88 115 ASN A N 1
ATOM 898 C CA . ASN A 1 115 ? -11.675 0.413 1.090 1.00 91.88 115 ASN A CA 1
ATOM 899 C C . ASN A 1 115 ? -10.385 0.675 1.850 1.00 91.88 115 ASN A C 1
ATOM 901 O O . ASN A 1 115 ? -10.116 0.093 2.902 1.00 91.88 115 ASN A O 1
ATOM 905 N N . TYR A 1 116 ? -9.618 1.619 1.325 1.00 95.00 116 TYR A N 1
ATOM 906 C CA . TYR A 1 116 ? -8.483 2.181 2.022 1.00 95.00 116 TYR A CA 1
ATOM 907 C C . TYR A 1 116 ? -8.435 3.688 1.789 1.00 95.00 116 TYR A C 1
ATOM 909 O O . TYR A 1 116 ? -8.667 4.154 0.673 1.00 95.00 116 TYR A O 1
ATOM 917 N N . ASP A 1 117 ? -8.144 4.445 2.843 1.00 96.12 117 ASP A N 1
ATOM 918 C CA . ASP A 1 117 ? -7.762 5.851 2.718 1.00 96.12 117 ASP A CA 1
ATOM 919 C C . ASP A 1 117 ? -6.239 5.936 2.657 1.00 96.12 117 ASP A C 1
ATOM 921 O O . ASP A 1 117 ? -5.557 5.398 3.531 1.00 96.12 117 ASP A O 1
ATOM 925 N N . ARG A 1 118 ? -5.698 6.572 1.615 1.00 95.25 118 ARG A N 1
ATOM 926 C CA . ARG A 1 118 ? -4.253 6.655 1.364 1.00 95.25 118 ARG A CA 1
ATOM 927 C C . ARG A 1 118 ? -3.770 8.086 1.531 1.00 95.25 118 ARG A C 1
ATOM 929 O O . ARG A 1 118 ? -4.197 8.980 0.807 1.00 95.25 118 ARG A O 1
ATOM 936 N N . SER A 1 119 ? -2.798 8.276 2.416 1.00 96.62 119 SER A N 1
ATOM 937 C CA . SER A 1 119 ? -2.075 9.537 2.587 1.00 96.62 119 SER A CA 1
ATOM 938 C C . SER A 1 119 ? -0.651 9.406 2.045 1.00 96.62 119 SER A C 1
ATOM 940 O O . SER A 1 119 ? 0.089 8.520 2.471 1.00 96.62 119 SER A O 1
ATOM 942 N N . GLU A 1 120 ? -0.278 10.270 1.097 1.00 93.94 120 GLU A N 1
ATOM 943 C CA . GLU A 1 120 ? 1.055 10.316 0.476 1.00 93.94 120 GLU A CA 1
ATOM 944 C C . GLU A 1 120 ? 1.888 11.466 1.044 1.00 93.94 120 GLU A C 1
ATOM 946 O O . GLU A 1 120 ? 1.386 12.576 1.233 1.00 93.94 120 GLU A O 1
ATOM 951 N N . PHE A 1 121 ? 3.169 11.198 1.293 1.00 93.62 121 PHE A N 1
ATOM 952 C CA . PHE A 1 121 ? 4.112 12.149 1.866 1.00 93.62 121 PHE A CA 1
ATOM 953 C C . PHE A 1 121 ? 5.222 12.439 0.847 1.00 93.62 121 PHE A C 1
ATOM 955 O O . PHE A 1 121 ? 6.053 11.572 0.595 1.00 93.62 121 PHE A O 1
ATOM 962 N N . PRO A 1 122 ? 5.263 13.645 0.247 1.00 87.56 122 PRO A N 1
ATOM 963 C CA . PRO A 1 122 ? 6.281 13.983 -0.752 1.00 87.56 122 PRO A CA 1
ATOM 964 C C . PRO A 1 122 ? 7.704 14.112 -0.191 1.00 87.56 122 PRO A C 1
ATOM 966 O O . PRO A 1 122 ? 8.671 13.986 -0.941 1.00 87.56 122 PRO A O 1
ATOM 969 N N . ASP A 1 123 ? 7.830 14.425 1.102 1.00 91.62 123 ASP A N 1
ATOM 970 C CA . ASP A 1 123 ? 9.111 14.606 1.785 1.00 91.62 123 ASP A CA 1
ATOM 971 C C . ASP A 1 123 ? 9.441 13.376 2.639 1.00 91.62 123 ASP A C 1
ATOM 973 O O . ASP A 1 123 ? 8.798 13.111 3.659 1.00 91.62 123 ASP A O 1
ATOM 977 N N . GLU A 1 124 ? 10.481 12.646 2.230 1.00 91.19 124 GLU A N 1
ATOM 978 C CA . GLU A 1 124 ? 10.911 11.402 2.878 1.00 91.19 124 GLU A CA 1
ATOM 979 C C . GLU A 1 124 ? 11.284 11.627 4.345 1.00 91.19 124 GLU A C 1
ATOM 981 O O . GLU A 1 124 ? 10.981 10.805 5.207 1.00 91.19 124 GLU A O 1
ATOM 986 N N . ARG A 1 125 ? 11.903 12.767 4.668 1.00 94.94 125 ARG A N 1
ATOM 987 C CA . ARG A 1 125 ? 12.314 13.065 6.041 1.00 94.94 125 ARG A CA 1
ATOM 988 C C . ARG A 1 125 ? 11.106 13.315 6.942 1.00 94.94 125 ARG A C 1
ATOM 990 O O . ARG A 1 125 ? 11.094 12.838 8.073 1.00 94.94 125 ARG A O 1
ATOM 997 N N . ALA A 1 126 ? 10.106 14.050 6.469 1.00 95.56 126 ALA A N 1
ATOM 998 C CA . ALA A 1 126 ? 8.857 14.286 7.179 1.00 95.56 126 ALA A CA 1
ATOM 999 C C . ALA A 1 126 ? 8.084 12.979 7.377 1.00 95.56 126 ALA A C 1
ATOM 1001 O O . ALA A 1 126 ? 7.602 12.729 8.481 1.00 95.56 126 ALA A O 1
ATOM 1002 N N . PHE A 1 127 ? 8.035 12.130 6.346 1.00 97.12 127 PHE A N 1
ATOM 1003 C CA . PHE A 1 127 ? 7.457 10.792 6.436 1.00 97.12 127 PHE A CA 1
ATOM 1004 C C . PHE A 1 127 ? 8.135 9.962 7.531 1.00 97.12 127 PHE A C 1
ATOM 1006 O O . PHE A 1 127 ? 7.458 9.509 8.451 1.00 97.12 127 PHE A O 1
ATOM 1013 N N . LEU A 1 128 ? 9.466 9.828 7.490 1.00 96.81 128 LEU A N 1
ATOM 1014 C CA . LEU A 1 128 ? 10.232 9.059 8.477 1.00 96.81 128 LEU A CA 1
ATOM 1015 C C . LEU A 1 128 ? 10.078 9.625 9.895 1.00 96.81 128 LEU A C 1
ATOM 1017 O O . LEU A 1 128 ? 9.777 8.881 10.824 1.00 96.81 128 LEU A O 1
ATOM 1021 N N . ASN A 1 129 ? 10.177 10.948 10.062 1.00 96.69 129 ASN A N 1
ATOM 1022 C CA . ASN A 1 129 ? 9.964 11.603 11.357 1.00 96.69 129 ASN A CA 1
ATOM 1023 C C . ASN A 1 129 ? 8.570 11.322 11.941 1.00 96.69 129 ASN A C 1
ATOM 1025 O O . ASN A 1 129 ? 8.427 11.249 13.162 1.00 96.69 129 ASN A O 1
ATOM 1029 N N . LEU A 1 130 ? 7.550 11.202 11.085 1.00 97.88 130 LEU A N 1
ATOM 1030 C CA . LEU A 1 130 ? 6.197 10.858 11.500 1.00 97.88 130 LEU A CA 1
ATOM 1031 C C . LEU A 1 130 ? 6.100 9.380 11.892 1.00 97.88 130 LEU A C 1
ATOM 1033 O O . LEU A 1 130 ? 5.653 9.078 12.995 1.00 97.88 130 LEU A O 1
ATOM 1037 N N . VAL A 1 131 ? 6.499 8.460 11.007 1.00 97.00 131 VAL A N 1
ATOM 1038 C CA . VAL A 1 131 ? 6.252 7.019 11.197 1.00 97.00 131 VAL A CA 1
ATOM 1039 C C . VAL A 1 131 ? 7.173 6.375 12.230 1.00 97.00 131 VAL A C 1
ATOM 1041 O O . VAL A 1 131 ? 6.758 5.402 12.863 1.00 97.00 131 VAL A O 1
ATOM 1044 N N . ASP A 1 132 ? 8.366 6.927 12.456 1.00 95.88 132 ASP A N 1
ATOM 1045 C CA . ASP A 1 132 ? 9.324 6.426 13.450 1.00 95.88 132 ASP A CA 1
ATOM 1046 C C . ASP A 1 132 ? 9.083 7.015 14.853 1.00 95.88 132 ASP A C 1
ATOM 10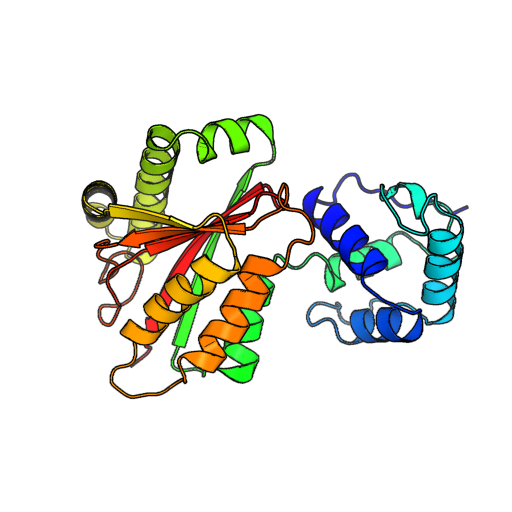48 O O . ASP A 1 132 ? 9.706 6.586 15.825 1.00 95.88 132 ASP A O 1
ATOM 1052 N N . ASN A 1 133 ? 8.155 7.970 14.993 1.00 96.88 133 ASN A N 1
ATOM 1053 C CA . ASN A 1 133 ? 7.726 8.519 16.277 1.00 96.88 133 ASN A CA 1
ATOM 1054 C C . ASN A 1 133 ? 6.321 7.997 16.635 1.00 96.88 133 ASN A C 1
ATOM 1056 O O . ASN A 1 133 ? 5.329 8.527 16.129 1.00 96.88 133 ASN A O 1
ATOM 1060 N N . PRO A 1 134 ? 6.193 7.007 17.542 1.00 94.69 134 PRO A N 1
ATOM 1061 C CA . PRO A 1 134 ? 4.904 6.390 17.863 1.00 94.69 134 PRO A CA 1
ATOM 1062 C C . PRO A 1 134 ? 3.838 7.381 18.340 1.00 94.69 134 PRO A C 1
ATOM 1064 O O . PRO A 1 134 ? 2.669 7.253 17.979 1.00 94.69 134 PRO A O 1
ATOM 1067 N N . THR A 1 135 ? 4.233 8.390 19.121 1.00 95.25 135 THR A N 1
ATOM 1068 C CA . THR A 1 135 ? 3.315 9.414 19.635 1.00 95.25 135 THR A CA 1
ATOM 1069 C C . THR A 1 135 ? 2.830 10.328 18.516 1.00 95.25 135 THR A C 1
ATOM 1071 O O . THR A 1 135 ? 1.630 10.573 18.406 1.00 95.25 135 THR A O 1
ATOM 1074 N N . ALA A 1 136 ? 3.742 10.804 17.660 1.00 96.44 136 ALA A N 1
ATOM 1075 C CA . ALA A 1 136 ? 3.381 11.654 16.527 1.00 96.44 136 ALA A CA 1
ATOM 1076 C C . ALA A 1 136 ? 2.515 10.894 15.514 1.00 96.44 136 ALA A C 1
ATOM 1078 O O . ALA A 1 136 ? 1.488 11.411 15.082 1.00 96.44 136 ALA A O 1
ATOM 1079 N N . PHE A 1 137 ? 2.879 9.646 15.203 1.00 97.31 137 PHE A N 1
ATOM 1080 C CA . PHE A 1 137 ? 2.109 8.770 14.327 1.00 97.31 137 PHE A CA 1
ATOM 1081 C C . PHE A 1 137 ? 0.690 8.551 14.851 1.00 97.31 137 PHE A C 1
ATOM 1083 O O . PHE A 1 137 ? -0.272 8.735 14.110 1.00 97.31 137 PHE A O 1
ATOM 1090 N N . LYS A 1 138 ? 0.544 8.196 16.137 1.00 95.81 138 LYS A N 1
ATOM 1091 C CA . LYS A 1 138 ? -0.771 7.965 16.747 1.00 95.81 138 LYS A CA 1
ATOM 1092 C C . LYS A 1 138 ? -1.617 9.240 16.777 1.00 95.81 138 LYS A C 1
ATOM 1094 O O . LYS A 1 138 ? -2.804 9.162 16.485 1.00 95.81 138 LYS A O 1
ATOM 1099 N N . SER A 1 139 ? -1.017 10.398 17.066 1.00 96.12 139 SER A N 1
ATOM 1100 C CA . SER A 1 139 ? -1.721 11.688 17.024 1.00 96.12 139 SER A CA 1
ATOM 1101 C C . SER A 1 139 ? -2.211 12.021 15.616 1.00 96.12 139 SER A C 1
ATOM 1103 O O . SER A 1 139 ? -3.391 12.296 15.434 1.00 96.12 139 SER A O 1
ATOM 1105 N N . TRP A 1 140 ? -1.328 11.938 14.617 1.00 97.88 140 TRP A N 1
ATOM 1106 C CA . TRP A 1 140 ? -1.684 12.187 13.219 1.00 97.88 140 TRP A CA 1
ATOM 1107 C C . TRP A 1 140 ? -2.793 11.244 12.747 1.00 97.88 140 TRP A C 1
ATOM 1109 O O . TRP A 1 140 ? -3.751 11.673 12.109 1.00 97.88 140 TRP A O 1
ATOM 1119 N N . LEU A 1 141 ? -2.692 9.960 13.099 1.00 97.81 141 LEU A N 1
ATOM 1120 C CA . LEU A 1 141 ? -3.690 8.968 12.727 1.00 97.81 141 LEU A CA 1
ATOM 1121 C C . LEU A 1 141 ? -5.037 9.237 13.406 1.00 97.81 141 LEU A C 1
ATOM 1123 O O . LEU A 1 141 ? -6.070 9.059 12.769 1.00 97.81 141 LEU A O 1
ATOM 1127 N N . ALA A 1 142 ? -5.043 9.675 14.668 1.00 96.69 142 ALA A N 1
ATOM 1128 C CA . ALA A 1 142 ? -6.273 10.022 15.378 1.00 96.69 142 ALA A CA 1
ATOM 1129 C C . ALA A 1 142 ? -7.002 11.169 14.676 1.00 96.69 142 ALA A C 1
ATOM 1131 O O . ALA A 1 142 ? -8.208 11.071 14.458 1.00 96.69 142 ALA A O 1
ATOM 1132 N N . ASP A 1 143 ? -6.270 12.206 14.269 1.00 97.38 143 ASP A N 1
ATOM 1133 C CA . ASP A 1 143 ? -6.823 13.332 13.516 1.00 97.38 143 ASP A CA 1
ATOM 1134 C C . ASP A 1 143 ? -7.347 12.877 12.152 1.00 97.38 143 ASP A C 1
ATOM 1136 O O . ASP A 1 143 ? -8.487 13.175 11.794 1.00 97.38 143 ASP A O 1
ATOM 1140 N N . LYS A 1 144 ? -6.572 12.058 11.432 1.00 97.19 144 LYS A N 1
ATOM 1141 C CA . LYS A 1 144 ? -6.978 11.540 10.124 1.00 97.19 144 LYS A CA 1
ATOM 1142 C C . LYS A 1 144 ? -8.242 10.684 10.205 1.00 97.19 144 LYS A C 1
ATOM 1144 O O . LYS A 1 144 ? -9.161 10.843 9.408 1.00 97.19 144 LYS A O 1
ATOM 1149 N N . VAL A 1 145 ? -8.325 9.801 11.194 1.00 95.94 145 VAL A N 1
ATOM 1150 C CA . VAL A 1 145 ? -9.506 8.965 11.439 1.00 95.94 145 VAL A CA 1
ATOM 1151 C C . VAL A 1 145 ? -10.713 9.808 11.866 1.00 95.94 145 VAL A C 1
ATOM 1153 O O . VAL A 1 145 ? -11.836 9.492 11.473 1.00 95.94 145 VAL A O 1
ATOM 1156 N N . ALA A 1 146 ? -10.504 10.906 12.598 1.00 96.06 146 ALA A N 1
ATOM 1157 C CA . ALA A 1 146 ? -11.561 11.861 12.924 1.00 96.06 146 ALA A CA 1
ATOM 1158 C C . ALA A 1 146 ? -12.158 12.498 11.663 1.00 96.06 146 ALA A C 1
ATOM 1160 O O . ALA A 1 146 ? -13.380 12.538 11.509 1.00 96.06 146 ALA A O 1
ATOM 1161 N N . GLU A 1 147 ? -11.293 12.968 10.758 1.00 96.12 147 GLU A N 1
ATOM 1162 C CA . GLU A 1 147 ? -11.694 13.536 9.469 1.00 96.12 147 GLU A CA 1
ATOM 1163 C C . GLU A 1 147 ? -12.508 12.524 8.661 1.00 96.12 147 GLU A C 1
ATOM 1165 O O . GLU A 1 147 ? -13.606 12.843 8.205 1.00 96.12 147 GLU A O 1
ATOM 1170 N N . LEU A 1 148 ? -12.004 11.292 8.534 1.00 94.69 148 LEU A N 1
ATOM 1171 C CA . LEU A 1 148 ? -12.667 10.226 7.784 1.00 94.69 148 LEU A CA 1
ATOM 1172 C C . LEU A 1 148 ? -14.030 9.860 8.379 1.00 94.69 148 LEU A C 1
ATOM 1174 O O . LEU A 1 148 ? -14.990 9.675 7.632 1.00 94.69 148 LEU A O 1
ATOM 1178 N N . ALA A 1 149 ? -14.146 9.808 9.708 1.00 93.81 149 ALA A N 1
ATOM 1179 C CA . ALA A 1 149 ? -15.411 9.518 10.374 1.00 93.81 149 ALA A CA 1
ATOM 1180 C C . ALA A 1 149 ? -16.463 10.601 10.090 1.00 93.81 149 ALA A C 1
ATOM 1182 O O . ALA A 1 149 ? -17.602 10.284 9.751 1.00 93.81 149 ALA A O 1
ATOM 1183 N N . VAL A 1 150 ? -16.084 11.883 10.163 1.00 94.62 150 VAL A N 1
ATOM 1184 C CA . VAL A 1 150 ? -16.992 12.998 9.841 1.00 94.62 150 VAL A CA 1
ATOM 1185 C C . VAL A 1 150 ? -17.361 13.002 8.357 1.00 94.62 150 VAL A C 1
ATOM 1187 O O . VAL A 1 150 ? -18.527 13.205 8.027 1.00 94.62 150 VAL A O 1
ATOM 1190 N N . GLN A 1 151 ? -16.401 12.751 7.463 1.00 92.12 151 GLN A N 1
ATOM 1191 C CA . GLN A 1 151 ? -16.651 12.678 6.020 1.00 92.12 151 GLN A CA 1
ATOM 1192 C C . GLN A 1 151 ? -17.613 11.544 5.665 1.00 92.12 151 GLN A C 1
ATOM 1194 O O . GLN A 1 151 ? -18.508 11.737 4.844 1.00 92.12 151 GLN A O 1
ATOM 1199 N N . LYS A 1 152 ? -17.456 10.375 6.295 1.00 88.38 152 LYS A N 1
ATOM 1200 C CA . LYS A 1 152 ? -18.287 9.205 6.010 1.00 88.38 152 LYS A CA 1
ATOM 1201 C C . LYS A 1 152 ? -19.712 9.348 6.539 1.00 88.38 152 LYS A C 1
ATOM 1203 O O . LYS A 1 152 ? -20.644 8.935 5.857 1.00 88.38 152 LYS A O 1
ATOM 1208 N N . THR A 1 153 ? -19.898 9.900 7.739 1.00 88.88 153 THR A N 1
ATOM 1209 C CA . THR A 1 153 ? -21.226 9.933 8.382 1.00 88.88 153 THR A CA 1
ATOM 1210 C C . THR A 1 153 ? -21.950 11.269 8.265 1.00 88.88 153 THR A C 1
ATOM 1212 O O . THR A 1 153 ? -23.151 11.337 8.521 1.00 88.88 153 THR A O 1
ATOM 1215 N N . GLY A 1 154 ? -21.237 12.347 7.931 1.00 90.25 154 GLY A N 1
ATOM 1216 C CA . GLY A 1 154 ? -21.755 13.715 7.970 1.00 90.25 154 GLY A CA 1
ATOM 1217 C C . GLY A 1 154 ? -21.993 14.253 9.388 1.00 90.25 154 GLY A C 1
ATOM 1218 O O . GLY A 1 154 ? -22.554 15.338 9.540 1.00 90.25 154 GLY A O 1
ATOM 1219 N N . GLN A 1 155 ? -21.591 13.524 10.438 1.00 90.38 155 GLN A N 1
ATOM 1220 C CA . GLN A 1 155 ? -21.853 13.887 11.833 1.00 90.38 155 GLN A CA 1
ATOM 1221 C C . GLN A 1 155 ? -20.578 14.366 12.530 1.00 90.38 155 GLN A C 1
ATOM 1223 O O . GLN A 1 155 ? -19.675 13.580 12.810 1.00 90.38 155 GLN A O 1
ATOM 1228 N N . ALA A 1 156 ? -20.530 15.651 12.897 1.00 92.31 156 ALA A N 1
ATOM 1229 C CA . ALA A 1 156 ? -19.360 16.263 13.541 1.00 92.31 156 ALA A CA 1
ATOM 1230 C C . ALA A 1 156 ? -18.941 15.568 14.854 1.00 92.31 156 ALA A C 1
ATOM 1232 O O . ALA A 1 156 ? -17.756 15.510 15.177 1.00 92.31 156 ALA A O 1
ATOM 1233 N N . ASN A 1 157 ? -19.899 14.992 15.588 1.00 92.62 157 ASN A N 1
ATOM 1234 C CA . ASN A 1 157 ? -19.636 14.281 16.842 1.00 92.62 157 ASN A CA 1
ATOM 1235 C C . ASN A 1 157 ? -18.859 12.968 16.648 1.00 92.62 157 ASN A C 1
ATOM 1237 O O . ASN A 1 157 ? -18.251 12.484 17.604 1.00 92.62 157 ASN A O 1
ATOM 1241 N N . ASN A 1 158 ? -18.826 12.407 15.435 1.00 92.44 158 ASN A N 1
ATOM 1242 C CA . ASN A 1 158 ? -18.111 11.157 15.177 1.00 92.44 158 ASN A CA 1
ATOM 1243 C C . ASN A 1 158 ? -16.593 11.351 15.143 1.00 92.44 158 ASN A C 1
ATOM 1245 O O . ASN A 1 158 ? -15.870 10.417 15.476 1.00 92.44 158 ASN A O 1
ATOM 1249 N N . GLY A 1 159 ? -16.104 12.558 14.840 1.00 94.50 159 GLY A N 1
ATOM 1250 C CA . GLY A 1 159 ? -14.672 12.868 14.882 1.00 94.50 159 GLY A CA 1
ATOM 1251 C C . GLY A 1 159 ? -14.062 12.638 16.274 1.00 94.50 159 GLY A C 1
ATOM 1252 O O . GLY A 1 159 ? -13.182 11.786 16.418 1.00 94.50 159 GLY A O 1
ATOM 1253 N N . PRO A 1 160 ? -14.566 13.311 17.329 1.00 95.56 160 PRO A N 1
ATOM 1254 C CA . PRO A 1 160 ? -14.103 13.098 18.702 1.00 95.56 160 PRO A CA 1
ATOM 1255 C C . PRO A 1 160 ? -14.264 11.654 19.203 1.00 95.56 160 PRO A C 1
ATOM 1257 O O . PRO A 1 160 ? -13.420 11.164 19.957 1.00 95.56 160 PRO A O 1
ATOM 1260 N N . LEU A 1 161 ? -15.329 10.953 18.793 1.00 93.88 161 LEU A N 1
ATOM 1261 C CA . LEU A 1 161 ? -15.527 9.541 19.142 1.00 93.88 161 LEU A CA 1
ATOM 1262 C C . LEU A 1 161 ? -14.453 8.650 18.511 1.00 93.88 161 LEU A C 1
ATOM 1264 O O . LEU A 1 161 ? -13.881 7.805 19.203 1.00 93.88 161 LEU A O 1
ATOM 1268 N N . ALA A 1 162 ? -14.131 8.878 17.239 1.00 94.31 162 ALA A N 1
ATOM 1269 C CA . ALA A 1 162 ? -13.104 8.132 16.527 1.00 94.31 162 ALA A CA 1
ATOM 1270 C C . ALA A 1 162 ? -11.704 8.399 17.105 1.00 94.31 162 ALA A C 1
ATOM 1272 O O . ALA A 1 162 ? -10.965 7.450 17.368 1.00 94.31 162 ALA A O 1
ATOM 1273 N N . GLN A 1 163 ? -11.380 9.654 17.443 1.00 95.56 163 GLN A N 1
ATOM 1274 C CA . GLN A 1 163 ? -10.143 9.987 18.167 1.00 95.56 163 GLN A CA 1
ATOM 1275 C C . GLN A 1 163 ? -10.058 9.259 19.509 1.00 95.56 163 GLN A C 1
ATOM 1277 O O . GLN A 1 163 ? -9.032 8.661 19.833 1.00 95.56 163 GLN A O 1
ATOM 1282 N N . LYS A 1 164 ? -11.135 9.290 20.304 1.00 94.44 164 LYS A N 1
ATOM 1283 C CA . LYS A 1 164 ? -11.174 8.614 21.606 1.00 94.44 164 LYS A CA 1
ATOM 1284 C C . LYS A 1 164 ? -10.982 7.104 21.458 1.00 94.44 164 LYS A C 1
ATOM 1286 O O . LYS A 1 164 ? -10.207 6.524 22.216 1.00 94.44 164 LYS A O 1
ATOM 1291 N N . SER A 1 165 ? -11.657 6.481 20.491 1.00 93.62 165 SER A N 1
ATOM 1292 C CA . SER A 1 165 ? -11.519 5.049 20.214 1.00 93.62 165 SER A CA 1
ATOM 1293 C C . SER A 1 165 ? -10.080 4.695 19.825 1.00 93.62 165 SER A C 1
ATOM 1295 O O . SER A 1 165 ? -9.477 3.813 20.435 1.00 93.62 165 SER A O 1
ATOM 1297 N N . LEU A 1 166 ? -9.470 5.455 18.909 1.00 94.94 166 LEU A N 1
ATOM 1298 C CA . LEU A 1 166 ? -8.090 5.218 18.481 1.00 94.94 166 LEU A CA 1
ATOM 1299 C C . LEU A 1 166 ? -7.073 5.441 19.608 1.00 94.94 166 LEU A C 1
ATOM 1301 O O . LEU A 1 166 ? -6.095 4.703 19.736 1.00 94.94 166 LEU A O 1
ATOM 1305 N N . ASN A 1 167 ? -7.315 6.429 20.469 1.00 94.00 167 ASN A N 1
ATOM 1306 C CA . ASN A 1 167 ? -6.465 6.687 21.625 1.00 94.00 167 ASN A CA 1
ATOM 1307 C C . ASN A 1 167 ? -6.489 5.539 22.640 1.00 94.00 167 ASN A C 1
ATOM 1309 O O . ASN A 1 167 ? -5.440 5.219 23.203 1.00 94.00 167 ASN A O 1
ATOM 1313 N N . ASN A 1 168 ? -7.633 4.874 22.796 1.00 93.94 168 ASN A N 1
ATOM 1314 C CA . ASN A 1 168 ? -7.783 3.710 23.667 1.00 93.94 168 ASN A CA 1
ATOM 1315 C C . ASN A 1 168 ? -7.292 2.398 23.032 1.00 93.94 168 ASN A C 1
ATOM 1317 O O . ASN A 1 168 ? -7.046 1.437 23.757 1.00 93.94 168 ASN A O 1
ATOM 1321 N N . ALA A 1 169 ? -7.135 2.352 21.707 1.00 94.88 169 ALA A N 1
ATOM 1322 C CA . ALA A 1 169 ? -6.683 1.159 21.005 1.00 94.88 169 ALA A CA 1
ATOM 1323 C C . ALA A 1 169 ? -5.211 0.819 21.313 1.00 94.88 169 ALA A C 1
ATOM 1325 O O . ALA A 1 169 ? -4.340 1.701 21.415 1.00 94.88 169 ALA A O 1
ATOM 1326 N N . CYS A 1 170 ? -4.942 -0.484 21.419 1.00 94.12 170 CYS A N 1
ATOM 1327 C CA . CYS A 1 170 ? -3.596 -1.041 21.523 1.00 94.12 170 CYS A CA 1
ATOM 1328 C C . CYS A 1 170 ? -2.977 -1.141 20.126 1.00 94.12 170 CYS A C 1
ATOM 1330 O O . CYS A 1 170 ? -3.655 -1.547 19.187 1.00 94.12 170 CYS A O 1
ATOM 1332 N N . VAL A 1 171 ? -1.701 -0.781 19.979 1.00 95.62 171 VAL A N 1
ATOM 1333 C CA . VAL A 1 171 ? -1.013 -0.830 18.682 1.00 95.62 171 VAL A CA 1
ATOM 1334 C C . VAL A 1 171 ? -0.117 -2.056 18.623 1.00 95.62 171 VAL A C 1
ATOM 1336 O O . VAL A 1 171 ? 0.889 -2.130 19.325 1.00 95.62 171 VAL A O 1
ATOM 1339 N N . GLU A 1 172 ? -0.447 -2.984 17.734 1.00 96.00 172 GLU A N 1
ATOM 1340 C CA . GLU A 1 172 ? 0.401 -4.120 17.386 1.00 96.00 172 GLU A CA 1
ATOM 1341 C C . GLU A 1 172 ? 1.136 -3.812 16.081 1.00 96.00 172 GLU A C 1
ATOM 1343 O O . GLU A 1 172 ? 0.509 -3.597 15.045 1.00 96.00 172 GLU A O 1
ATOM 1348 N N . SER A 1 173 ? 2.469 -3.750 16.129 1.00 96.31 173 SER A N 1
ATOM 1349 C CA . SER A 1 173 ? 3.298 -3.424 14.961 1.00 96.31 173 SER A CA 1
ATOM 1350 C C . SER A 1 173 ? 4.041 -4.654 14.452 1.00 96.31 173 SER A C 1
ATOM 1352 O O . SER A 1 173 ? 4.751 -5.320 15.205 1.00 96.31 173 SER A O 1
ATOM 1354 N N . PHE A 1 174 ? 3.912 -4.922 13.156 1.00 96.44 174 PHE A N 1
ATOM 1355 C CA . PHE A 1 174 ? 4.510 -6.055 12.464 1.00 96.44 174 PHE A CA 1
ATOM 1356 C C . PHE A 1 174 ? 5.460 -5.549 11.376 1.00 96.44 174 PHE A C 1
ATOM 1358 O O . PHE A 1 174 ? 5.041 -5.104 10.309 1.00 96.44 174 PHE A O 1
ATOM 1365 N N . TYR A 1 175 ? 6.760 -5.634 11.662 1.00 93.44 175 TYR A N 1
ATOM 1366 C CA . TYR A 1 175 ? 7.833 -5.255 10.733 1.00 93.44 175 TYR A CA 1
ATOM 1367 C C . TYR A 1 175 ? 8.065 -6.290 9.626 1.00 93.44 175 TYR A C 1
ATOM 1369 O O . TYR A 1 175 ? 8.574 -5.961 8.557 1.00 93.44 175 TYR A O 1
ATOM 1377 N N . SER A 1 176 ? 7.737 -7.553 9.909 1.00 93.38 176 SER A N 1
ATOM 1378 C CA . SER A 1 176 ? 7.821 -8.654 8.955 1.00 93.38 176 SER A CA 1
ATOM 1379 C C . SER A 1 176 ? 6.508 -8.762 8.192 1.00 93.38 176 SER A C 1
ATOM 1381 O O . SER A 1 176 ? 5.470 -8.984 8.820 1.00 93.38 176 SER A O 1
ATOM 1383 N N . GLY A 1 177 ? 6.567 -8.668 6.860 1.00 93.06 177 GLY A N 1
ATOM 1384 C CA . GLY A 1 177 ? 5.398 -8.856 5.999 1.00 93.06 177 GLY A CA 1
ATOM 1385 C C . GLY A 1 177 ? 4.732 -10.216 6.215 1.00 93.06 177 GLY A C 1
ATOM 1386 O O . GLY A 1 177 ? 3.514 -10.279 6.333 1.00 93.06 177 GLY A O 1
ATOM 1387 N N . TYR A 1 178 ? 5.536 -11.265 6.421 1.00 94.00 178 TYR A N 1
ATOM 1388 C CA . TYR A 1 178 ? 5.061 -12.620 6.718 1.00 94.00 178 TYR A CA 1
ATOM 1389 C C . TYR A 1 178 ? 4.312 -12.736 8.054 1.00 94.00 178 TYR A C 1
ATOM 1391 O O . TYR A 1 178 ? 3.369 -13.498 8.170 1.00 94.00 178 TYR A O 1
ATOM 1399 N N . VAL A 1 179 ? 4.711 -12.015 9.107 1.00 95.88 179 VAL A N 1
ATOM 1400 C CA . VAL A 1 179 ? 3.966 -12.074 10.386 1.00 95.88 179 VAL A CA 1
ATOM 1401 C C . VAL A 1 179 ? 2.744 -11.154 10.329 1.00 95.88 179 VAL A C 1
ATOM 1403 O O . VAL A 1 179 ? 1.674 -11.494 10.834 1.00 95.88 179 VAL A O 1
ATOM 1406 N N . GLY A 1 180 ? 2.892 -9.994 9.684 1.00 96.56 180 GLY A N 1
ATOM 1407 C CA . GLY A 1 180 ? 1.800 -9.054 9.465 1.00 96.56 180 GLY A CA 1
ATOM 1408 C C . GLY A 1 180 ? 0.669 -9.647 8.625 1.00 96.56 180 GLY A C 1
ATOM 1409 O O . GLY A 1 180 ? -0.491 -9.345 8.896 1.00 96.56 180 GLY A O 1
ATOM 1410 N N . SER A 1 181 ? 0.967 -10.532 7.667 1.00 96.94 181 SER A N 1
ATOM 1411 C CA . SER A 1 181 ? -0.044 -11.153 6.803 1.00 96.94 181 SER A CA 1
ATOM 1412 C C . SER A 1 181 ? -1.029 -12.008 7.586 1.00 96.94 181 SER A C 1
ATOM 1414 O O . SER A 1 181 ? -2.231 -11.898 7.342 1.00 96.94 181 SER A O 1
ATOM 1416 N N . TYR A 1 182 ? -0.563 -12.772 8.582 1.00 96.69 182 TYR A N 1
ATOM 1417 C CA . TYR A 1 182 ? -1.444 -13.508 9.498 1.00 96.69 182 TYR A CA 1
ATOM 1418 C C . TYR A 1 182 ? -2.342 -12.562 10.293 1.00 96.69 182 TYR A C 1
ATOM 1420 O O . TYR A 1 182 ? -3.541 -12.800 10.386 1.00 96.69 182 TYR A O 1
ATOM 1428 N N . SER A 1 183 ? -1.796 -11.471 10.840 1.00 95.44 183 SER A N 1
ATOM 1429 C CA . SER A 1 183 ? -2.592 -10.502 11.608 1.00 95.44 183 SER A CA 1
ATOM 1430 C C . SER A 1 183 ? -3.653 -9.816 10.737 1.00 95.44 183 SER A C 1
ATOM 1432 O O . SER A 1 183 ? -4.813 -9.703 11.139 1.00 95.44 183 SER A O 1
ATOM 1434 N N . MET A 1 184 ? -3.300 -9.436 9.505 1.00 95.19 184 MET A N 1
ATOM 1435 C CA . MET A 1 184 ? -4.246 -8.853 8.551 1.00 95.19 184 MET A CA 1
ATOM 1436 C C . MET A 1 184 ? -5.310 -9.864 8.104 1.00 95.19 184 MET A C 1
ATOM 1438 O O . MET A 1 184 ? -6.485 -9.515 8.025 1.00 95.19 184 MET A O 1
ATOM 1442 N N . ALA A 1 185 ? -4.934 -11.122 7.867 1.00 93.69 185 ALA A N 1
ATOM 1443 C CA . ALA A 1 185 ? -5.880 -12.181 7.522 1.00 93.69 185 ALA A CA 1
ATOM 1444 C C . ALA A 1 185 ? -6.829 -12.509 8.683 1.00 93.69 185 ALA A C 1
ATOM 1446 O O . ALA A 1 185 ? -8.024 -12.685 8.467 1.00 93.69 185 ALA A O 1
ATOM 1447 N N . LEU A 1 186 ? -6.330 -12.506 9.925 1.00 91.56 186 LEU A N 1
ATOM 1448 C CA . LEU A 1 186 ? -7.156 -12.671 11.124 1.00 91.56 186 LEU A CA 1
ATOM 1449 C C . LEU A 1 186 ? -8.161 -11.529 11.278 1.00 91.56 186 LEU A C 1
ATOM 1451 O O . LEU A 1 186 ? -9.275 -11.763 11.736 1.00 91.56 186 LEU A O 1
ATOM 1455 N N . TRP A 1 187 ? -7.794 -10.302 10.899 1.00 90.94 187 TRP A N 1
ATOM 1456 C CA . TRP A 1 187 ? -8.735 -9.184 10.888 1.00 90.94 187 TRP A CA 1
ATOM 1457 C C . TRP A 1 187 ? -9.888 -9.414 9.901 1.00 90.94 187 TRP A C 1
ATOM 1459 O O . TRP A 1 187 ? -11.036 -9.238 10.293 1.00 90.94 187 TRP A O 1
ATOM 1469 N N . PHE A 1 188 ? -9.613 -9.889 8.681 1.00 89.25 188 PHE A N 1
ATOM 1470 C CA . PHE A 1 188 ? -10.663 -10.289 7.731 1.00 89.25 188 PHE A CA 1
ATOM 1471 C C . PHE A 1 188 ? -11.512 -11.455 8.252 1.00 89.25 188 PHE A C 1
ATOM 1473 O O . PHE A 1 188 ? -12.733 -11.414 8.162 1.00 89.25 188 PHE A O 1
ATOM 1480 N N . PHE A 1 189 ? -10.881 -12.473 8.840 1.00 86.12 189 PHE A N 1
ATOM 1481 C CA . PHE A 1 189 ? -11.576 -13.661 9.343 1.00 86.12 189 PHE A CA 1
ATOM 1482 C C . PHE A 1 189 ? -12.586 -13.342 10.456 1.00 86.12 189 PHE A C 1
ATOM 1484 O O . PHE A 1 189 ? -13.593 -14.022 10.595 1.00 86.12 189 PHE A O 1
ATOM 1491 N N . ARG A 1 190 ? -12.371 -12.269 11.227 1.00 85.31 190 ARG A N 1
ATOM 1492 C CA . ARG A 1 190 ? -13.327 -11.834 12.259 1.00 85.31 190 ARG A CA 1
ATOM 1493 C C . ARG A 1 190 ? -14.654 -11.319 11.697 1.00 85.31 190 ARG A C 1
ATOM 1495 O O . ARG A 1 190 ? -15.596 -11.200 12.470 1.00 85.31 190 ARG A O 1
ATOM 1502 N N . PHE A 1 191 ? -14.725 -10.960 10.412 1.00 79.69 191 PHE A N 1
ATOM 1503 C CA . PHE A 1 191 ? -15.988 -10.541 9.796 1.00 79.69 191 PHE A CA 1
ATOM 1504 C C . PHE A 1 191 ? -16.896 -11.737 9.490 1.00 79.69 191 PHE A C 1
ATOM 1506 O O . PHE A 1 191 ? -18.072 -11.538 9.208 1.00 79.69 191 PHE A O 1
ATOM 1513 N N . ASP A 1 192 ? -16.347 -12.952 9.507 1.00 65.31 192 ASP A N 1
ATOM 1514 C CA . ASP A 1 192 ? -16.905 -14.102 8.815 1.00 65.31 192 ASP A CA 1
ATOM 1515 C C . ASP A 1 192 ? -17.065 -15.299 9.763 1.00 65.31 192 ASP A C 1
ATOM 1517 O O . ASP A 1 192 ? -16.312 -16.271 9.715 1.00 65.31 192 ASP A O 1
ATOM 1521 N N . GLU A 1 193 ? -18.079 -15.239 10.633 1.00 59.38 193 GLU A N 1
ATOM 1522 C CA . GLU A 1 193 ? -18.578 -16.441 11.323 1.00 59.38 193 GLU A CA 1
ATOM 1523 C C . GLU A 1 193 ? -19.292 -17.411 10.339 1.00 59.38 193 GLU A C 1
ATOM 1525 O O . GLU A 1 193 ? -19.512 -18.574 10.686 1.00 59.38 193 GLU A O 1
ATOM 1530 N N . ASP A 1 194 ? -19.568 -16.980 9.094 1.00 60.78 194 ASP A N 1
ATOM 1531 C CA . ASP A 1 194 ? -20.352 -17.692 8.066 1.00 60.78 194 ASP A CA 1
ATOM 1532 C C . ASP A 1 194 ? -19.518 -18.356 6.934 1.00 60.78 194 ASP A C 1
ATOM 1534 O O . ASP A 1 194 ? -20.077 -19.026 6.062 1.00 60.78 194 ASP A O 1
ATOM 1538 N N . ASN A 1 195 ? -18.182 -18.271 6.972 1.00 62.84 195 ASN A N 1
ATOM 1539 C CA . ASN A 1 195 ? -17.206 -18.880 6.043 1.00 62.84 195 ASN A CA 1
ATOM 1540 C C . ASN A 1 195 ? -17.319 -18.490 4.548 1.00 62.84 195 ASN A C 1
ATOM 1542 O O . ASN A 1 195 ? -17.116 -19.330 3.663 1.00 62.84 195 ASN A O 1
ATOM 1546 N N . TRP A 1 196 ? -17.606 -17.231 4.227 1.00 72.69 196 TRP A N 1
ATOM 1547 C CA . TRP A 1 196 ? -17.597 -16.711 2.855 1.00 72.69 196 TRP A CA 1
ATOM 1548 C C . TRP A 1 196 ? -16.205 -16.735 2.199 1.00 72.69 196 TRP A C 1
ATOM 1550 O O . TRP A 1 196 ? -16.115 -16.824 0.971 1.00 72.69 196 TRP A O 1
ATOM 1560 N N . PHE A 1 197 ? -15.115 -16.708 2.976 1.00 79.25 197 PHE A N 1
ATOM 1561 C CA . PHE A 1 197 ? -13.762 -16.934 2.456 1.00 79.25 197 PHE A CA 1
ATOM 1562 C C . PHE A 1 197 ? -12.863 -17.714 3.424 1.00 79.25 197 PHE A C 1
ATOM 1564 O O . PHE A 1 197 ? -12.932 -17.600 4.641 1.00 79.25 197 PHE A O 1
ATOM 1571 N N . SER A 1 198 ? -11.945 -18.512 2.873 1.00 86.44 198 SER A N 1
ATOM 1572 C CA . SER A 1 198 ? -10.975 -19.261 3.677 1.00 86.44 198 SER A CA 1
ATOM 1573 C C . SER A 1 198 ? -9.859 -18.353 4.193 1.00 86.44 198 SER A C 1
ATOM 1575 O O . SER A 1 198 ? -9.266 -17.612 3.399 1.00 86.44 198 SER A O 1
ATOM 1577 N N . PHE A 1 199 ? -9.486 -18.518 5.464 1.00 90.25 199 PHE A N 1
ATOM 1578 C CA . PHE A 1 199 ? -8.317 -17.871 6.066 1.00 90.25 199 PHE A CA 1
ATOM 1579 C C . PHE A 1 199 ? -7.061 -17.989 5.189 1.00 90.25 199 PHE A C 1
ATOM 1581 O O . PHE A 1 199 ? -6.415 -16.981 4.917 1.00 90.25 199 PHE A O 1
ATOM 1588 N N . ASP A 1 200 ? -6.761 -19.191 4.688 1.00 91.81 200 ASP A N 1
ATOM 1589 C CA . ASP A 1 200 ? -5.539 -19.466 3.920 1.00 91.81 200 ASP A CA 1
ATOM 1590 C C . ASP A 1 200 ? -5.432 -18.618 2.650 1.00 91.81 200 ASP A C 1
ATOM 1592 O O . ASP A 1 200 ? -4.377 -18.059 2.360 1.00 91.81 200 ASP A O 1
ATOM 1596 N N . ARG A 1 201 ? -6.536 -18.460 1.912 1.00 92.19 201 ARG A N 1
ATOM 1597 C CA . ARG A 1 201 ? -6.536 -17.633 0.699 1.00 92.19 201 ARG A CA 1
ATOM 1598 C C . ARG A 1 201 ? -6.430 -16.141 1.017 1.00 92.19 201 ARG A C 1
ATOM 1600 O O . ARG A 1 201 ? -5.781 -15.414 0.274 1.00 92.19 201 ARG A O 1
ATOM 1607 N N . VAL A 1 202 ? -7.035 -15.668 2.112 1.00 92.81 202 VAL A N 1
ATOM 1608 C CA . VAL A 1 202 ? -6.830 -14.276 2.554 1.00 92.81 202 VAL A CA 1
ATOM 1609 C C . VAL A 1 202 ? -5.374 -14.067 2.958 1.00 92.81 202 VAL A C 1
ATOM 1611 O O . VAL A 1 202 ? -4.769 -13.084 2.543 1.00 92.81 202 VAL A O 1
ATOM 1614 N N . HIS A 1 203 ? -4.808 -15.001 3.723 1.00 95.31 203 HIS A N 1
ATOM 1615 C CA . HIS A 1 203 ? -3.409 -14.981 4.129 1.00 95.31 203 HIS A CA 1
ATOM 1616 C C . HIS A 1 203 ? -2.464 -14.937 2.924 1.00 95.31 203 HIS A C 1
ATOM 1618 O O . HIS A 1 203 ? -1.546 -14.125 2.902 1.00 95.31 203 HIS A O 1
ATOM 1624 N N . GLU A 1 204 ? -2.722 -15.738 1.890 1.00 94.94 204 GLU A N 1
ATOM 1625 C CA . GLU A 1 204 ? -1.956 -15.703 0.642 1.00 94.94 204 GLU A CA 1
ATOM 1626 C C . GLU A 1 204 ? -1.955 -14.296 0.018 1.00 94.94 204 GLU A C 1
ATOM 1628 O O . GLU A 1 204 ? -0.896 -13.750 -0.301 1.00 94.94 204 GLU A O 1
ATOM 1633 N N . LYS A 1 205 ? -3.127 -13.657 -0.108 1.00 94.25 205 LYS A N 1
ATOM 1634 C CA . LYS A 1 205 ? -3.222 -12.300 -0.673 1.00 94.25 205 LYS A CA 1
ATOM 1635 C C . LYS A 1 205 ? -2.553 -11.249 0.217 1.00 94.25 205 LYS A C 1
ATOM 1637 O O . LYS A 1 205 ? -1.888 -10.351 -0.303 1.00 94.25 205 LYS A O 1
ATOM 1642 N N . THR A 1 206 ? -2.700 -11.339 1.541 1.00 95.81 206 THR A N 1
ATOM 1643 C CA . THR A 1 206 ? -2.069 -10.390 2.474 1.00 95.81 206 THR A CA 1
ATOM 1644 C C . THR A 1 206 ? -0.554 -10.576 2.537 1.00 95.81 206 THR A C 1
ATOM 1646 O O . THR A 1 206 ? 0.166 -9.585 2.658 1.00 95.81 206 THR A O 1
ATOM 1649 N N . GLU A 1 207 ? -0.045 -11.803 2.403 1.00 96.06 207 GLU A N 1
ATOM 1650 C CA . GLU A 1 207 ? 1.390 -12.093 2.339 1.00 96.06 207 GLU A CA 1
ATOM 1651 C C . GLU A 1 207 ? 2.010 -11.520 1.068 1.00 96.06 207 GLU A C 1
ATOM 1653 O O . GLU A 1 207 ? 3.018 -10.815 1.161 1.00 96.06 207 GLU A O 1
ATOM 1658 N N . ILE A 1 208 ? 1.381 -11.740 -0.094 1.00 93.25 208 ILE A N 1
ATOM 1659 C CA . ILE A 1 208 ? 1.811 -11.137 -1.364 1.00 93.25 208 ILE A CA 1
ATOM 1660 C C . ILE A 1 208 ? 1.873 -9.614 -1.229 1.00 93.25 208 ILE A C 1
ATOM 1662 O O . ILE A 1 208 ? 2.858 -8.999 -1.634 1.00 93.25 208 ILE A O 1
ATOM 1666 N N . TYR A 1 209 ? 0.851 -9.001 -0.628 1.00 94.81 209 TYR A N 1
ATOM 1667 C CA . TYR A 1 209 ? 0.812 -7.557 -0.431 1.00 94.81 209 TYR A CA 1
ATOM 1668 C C . TYR A 1 209 ? 1.946 -7.064 0.478 1.00 94.81 209 TYR A C 1
ATOM 1670 O O . TYR A 1 209 ? 2.770 -6.249 0.050 1.00 94.81 209 TYR A O 1
ATOM 1678 N N . LEU A 1 210 ? 2.023 -7.564 1.714 1.00 95.94 210 LEU A N 1
ATOM 1679 C CA . LEU A 1 210 ? 2.953 -7.059 2.728 1.00 95.94 210 LEU A CA 1
ATOM 1680 C C . LEU A 1 210 ? 4.417 -7.445 2.458 1.00 95.94 210 LEU A C 1
ATOM 1682 O O . LEU A 1 210 ? 5.327 -6.750 2.914 1.00 95.94 210 LEU A O 1
ATOM 1686 N N . SER A 1 211 ? 4.650 -8.510 1.688 1.00 91.50 211 SER A N 1
ATOM 1687 C CA . SER A 1 211 ? 5.986 -8.980 1.294 1.00 91.50 211 SER A CA 1
ATOM 1688 C C . SER A 1 211 ? 6.375 -8.569 -0.130 1.00 91.50 211 SER A C 1
ATOM 1690 O O . SER A 1 211 ? 7.434 -8.970 -0.609 1.00 91.50 211 SER A O 1
ATOM 1692 N N . SER A 1 212 ? 5.556 -7.753 -0.807 1.00 84.31 212 SER A N 1
ATOM 1693 C CA . SER A 1 212 ? 5.830 -7.288 -2.175 1.00 84.31 212 SER A CA 1
ATOM 1694 C C . SER A 1 212 ? 7.165 -6.535 -2.351 1.00 84.31 212 SER A C 1
ATOM 1696 O O . SER A 1 212 ? 7.783 -6.684 -3.411 1.00 84.31 212 SER A O 1
ATOM 1698 N N . PRO A 1 213 ? 7.684 -5.743 -1.383 1.00 82.50 213 PRO A N 1
ATOM 1699 C CA . PRO A 1 213 ? 8.947 -5.036 -1.582 1.00 82.50 213 PRO A CA 1
ATOM 1700 C C . PRO A 1 213 ? 10.162 -5.966 -1.444 1.00 82.50 213 PRO A C 1
ATOM 1702 O O . PRO A 1 213 ? 10.342 -6.636 -0.431 1.00 82.50 213 PRO A O 1
ATOM 1705 N N . ALA A 1 214 ? 11.075 -5.931 -2.419 1.00 72.94 214 ALA A N 1
ATOM 1706 C CA . ALA A 1 214 ? 12.262 -6.796 -2.440 1.00 72.94 214 ALA A CA 1
ATOM 1707 C C . ALA A 1 214 ? 13.342 -6.440 -1.396 1.00 72.94 214 ALA A C 1
ATOM 1709 O O . ALA A 1 214 ? 14.251 -7.229 -1.137 1.00 72.94 214 ALA A O 1
ATOM 1710 N N . TYR A 1 215 ? 13.287 -5.235 -0.822 1.00 79.00 215 TYR A N 1
ATOM 1711 C CA . TYR A 1 215 ? 14.288 -4.730 0.116 1.00 79.00 215 TYR A CA 1
ATOM 1712 C C . TYR A 1 215 ? 13.648 -4.337 1.448 1.00 79.00 215 TYR A C 1
ATOM 1714 O O . TYR A 1 215 ? 12.650 -3.624 1.479 1.00 79.00 215 TYR A O 1
ATOM 1722 N N . ALA A 1 216 ? 14.295 -4.688 2.563 1.00 83.50 216 ALA A N 1
ATOM 1723 C CA . ALA A 1 216 ? 13.804 -4.394 3.916 1.00 83.50 216 ALA A CA 1
ATOM 1724 C C . ALA A 1 216 ? 13.587 -2.891 4.203 1.00 83.50 216 ALA A C 1
ATOM 1726 O O . ALA A 1 216 ? 12.742 -2.516 5.017 1.00 83.50 216 ALA A O 1
ATOM 1727 N N . ARG A 1 217 ? 14.336 -2.006 3.532 1.00 85.88 217 ARG A N 1
ATOM 1728 C CA . ARG A 1 217 ? 14.151 -0.547 3.644 1.00 85.88 217 ARG A CA 1
ATOM 1729 C C . ARG A 1 217 ? 12.873 -0.044 2.966 1.00 85.88 217 ARG A C 1
ATOM 1731 O O . ARG A 1 217 ? 12.375 1.006 3.334 1.00 85.88 217 ARG A O 1
ATOM 1738 N N . ASP A 1 218 ? 12.384 -0.789 1.980 1.00 89.25 218 ASP A N 1
ATOM 1739 C CA . ASP A 1 218 ? 11.226 -0.465 1.147 1.00 89.25 218 ASP A CA 1
ATOM 1740 C C . ASP A 1 218 ? 9.972 -1.227 1.640 1.00 89.25 218 ASP A C 1
ATOM 1742 O O . ASP A 1 218 ? 8.958 -1.248 0.954 1.00 89.25 218 ASP A O 1
ATOM 1746 N N . ARG A 1 219 ? 10.044 -1.858 2.825 1.00 93.12 219 ARG A N 1
ATOM 1747 C CA . ARG A 1 219 ? 9.007 -2.728 3.408 1.00 93.12 219 ARG A CA 1
ATOM 1748 C C . ARG A 1 219 ? 7.636 -2.057 3.540 1.00 93.12 219 ARG A C 1
ATOM 1750 O O . ARG A 1 219 ? 7.523 -0.831 3.620 1.00 93.12 219 ARG A O 1
ATOM 1757 N N . ILE A 1 220 ? 6.613 -2.898 3.677 1.00 96.56 220 ILE A N 1
ATOM 1758 C CA . ILE A 1 220 ? 5.285 -2.503 4.146 1.00 96.56 220 ILE A CA 1
ATOM 1759 C C . ILE A 1 220 ? 5.114 -3.041 5.566 1.00 96.56 220 ILE A C 1
ATOM 1761 O O . ILE A 1 220 ? 5.175 -4.246 5.792 1.00 96.56 220 ILE A O 1
ATOM 1765 N N . GLU A 1 221 ? 4.928 -2.146 6.531 1.00 96.62 221 GLU A N 1
ATOM 1766 C CA . GLU A 1 221 ? 4.630 -2.519 7.915 1.00 96.62 221 GLU A CA 1
ATOM 1767 C C . GLU A 1 221 ? 3.127 -2.516 8.146 1.00 96.62 221 GLU A C 1
ATOM 1769 O O . GLU A 1 221 ? 2.453 -1.561 7.763 1.00 96.62 221 GLU A O 1
ATOM 1774 N N . LEU A 1 222 ? 2.616 -3.524 8.850 1.00 98.19 222 LEU A N 1
ATOM 1775 C CA . LEU A 1 222 ? 1.265 -3.485 9.396 1.00 98.19 222 LEU A CA 1
ATOM 1776 C C . LEU A 1 222 ? 1.312 -2.959 10.834 1.00 98.19 222 LEU A C 1
ATOM 1778 O O . LEU A 1 222 ? 2.042 -3.483 11.671 1.00 98.19 222 LEU A O 1
ATOM 1782 N N . ARG A 1 223 ? 0.488 -1.960 11.135 1.00 97.69 223 ARG A N 1
ATOM 1783 C CA . ARG A 1 223 ? 0.213 -1.457 12.482 1.00 97.69 223 ARG A CA 1
ATOM 1784 C C . ARG A 1 223 ? -1.277 -1.614 12.738 1.00 97.69 223 ARG A C 1
ATOM 1786 O O . ARG A 1 223 ? -2.085 -0.863 12.199 1.00 97.69 223 ARG A O 1
ATOM 1793 N N . ASN A 1 224 ? -1.642 -2.624 13.513 1.00 95.44 224 ASN A N 1
ATOM 1794 C CA . ASN A 1 224 ? -3.033 -2.922 13.815 1.00 95.44 224 ASN A CA 1
ATOM 1795 C C . ASN A 1 224 ? -3.440 -2.246 15.128 1.00 95.44 224 ASN A C 1
ATOM 1797 O O . ASN A 1 224 ? -2.817 -2.472 16.165 1.00 95.44 224 ASN A O 1
ATOM 1801 N N . PHE A 1 225 ? -4.477 -1.413 15.087 1.00 95.88 225 PHE A N 1
ATOM 1802 C CA . PHE A 1 225 ? -5.018 -0.738 16.267 1.00 95.88 225 PHE A CA 1
ATOM 1803 C C . PHE A 1 225 ? -6.149 -1.578 16.853 1.00 95.88 225 PHE A C 1
ATOM 1805 O O . PHE A 1 225 ? -7.325 -1.362 16.562 1.00 95.88 225 PHE A O 1
ATOM 1812 N N . VAL A 1 226 ? -5.778 -2.568 17.658 1.00 93.25 226 VAL A N 1
ATOM 1813 C CA . VAL A 1 226 ? -6.694 -3.528 18.276 1.00 93.25 226 VAL A CA 1
ATOM 1814 C C . VAL A 1 226 ? -7.592 -2.824 19.294 1.00 93.25 226 VAL A C 1
ATOM 1816 O O . VAL A 1 226 ? -7.119 -2.067 20.144 1.00 93.25 226 VAL A O 1
ATOM 1819 N N . GLY A 1 227 ? -8.899 -3.088 19.209 1.00 90.06 227 GLY A N 1
ATOM 1820 C CA . GLY A 1 227 ? -9.917 -2.444 20.045 1.00 90.06 227 GLY A CA 1
ATOM 1821 C C . GLY A 1 227 ? -10.441 -1.112 19.496 1.00 90.06 227 GLY A C 1
ATOM 1822 O O . GLY A 1 227 ? -11.240 -0.464 20.163 1.00 90.06 227 GLY A O 1
ATOM 1823 N N . PHE A 1 228 ? -10.019 -0.696 18.295 1.00 92.44 228 PHE A N 1
ATOM 1824 C CA . PHE A 1 228 ? -10.675 0.405 17.591 1.00 92.44 228 PHE A CA 1
ATOM 1825 C C . PHE A 1 228 ? -12.091 -0.001 17.151 1.00 92.44 228 PHE A C 1
ATOM 1827 O O . PHE A 1 228 ? -12.274 -1.047 16.528 1.00 92.44 228 PHE A O 1
ATOM 1834 N N . GLU A 1 229 ? -13.076 0.839 17.447 1.00 88.31 229 GLU A N 1
ATOM 1835 C CA . GLU A 1 229 ? -14.491 0.619 17.142 1.00 88.31 229 GLU A CA 1
ATOM 1836 C C . GLU A 1 229 ? -14.814 1.202 15.760 1.00 88.31 229 GLU A C 1
ATOM 1838 O O . GLU A 1 229 ? -15.042 2.402 15.618 1.00 88.31 229 GLU A O 1
ATOM 1843 N N . ASN A 1 230 ? -14.816 0.366 14.718 1.00 81.88 230 ASN A N 1
ATOM 1844 C CA . ASN A 1 230 ? -15.135 0.817 13.355 1.00 81.88 230 ASN A CA 1
ATOM 1845 C C . ASN A 1 230 ? -16.621 1.130 13.155 1.00 81.88 230 ASN A C 1
ATOM 1847 O O . ASN A 1 230 ? -16.963 1.972 12.314 1.00 81.88 230 ASN A O 1
ATOM 1851 N N . SER A 1 231 ? -17.477 0.436 13.909 1.00 80.50 231 SER A N 1
ATOM 1852 C CA . SER A 1 231 ? -18.929 0.439 13.761 1.00 80.50 231 SER A CA 1
ATOM 1853 C C . SER A 1 231 ? -19.494 1.853 13.898 1.00 80.50 231 SER A C 1
ATOM 1855 O O . SER A 1 231 ? -19.336 2.512 14.925 1.00 80.50 231 SER A O 1
ATOM 1857 N N . GLY A 1 232 ? -20.113 2.353 12.825 1.00 73.62 232 GLY A N 1
ATOM 1858 C CA . GLY A 1 232 ? -20.706 3.693 12.789 1.00 73.62 232 GLY A CA 1
ATOM 1859 C C . GLY A 1 232 ? -19.699 4.850 12.707 1.00 73.62 232 GLY A C 1
ATOM 1860 O O . GLY A 1 232 ? -20.119 6.008 12.720 1.00 73.62 232 GLY A O 1
ATOM 1861 N N . LEU A 1 233 ? -18.395 4.566 12.597 1.00 81.56 233 LEU A N 1
ATOM 1862 C CA . LEU A 1 233 ? -17.338 5.568 12.417 1.00 81.56 233 LEU A CA 1
ATOM 1863 C C . LEU A 1 233 ? -16.748 5.495 11.008 1.00 81.56 233 LEU A C 1
ATOM 1865 O O . LEU A 1 233 ? -16.955 6.398 10.202 1.00 81.56 233 LEU A O 1
ATOM 1869 N N . LEU A 1 234 ? -16.038 4.407 10.702 1.00 80.12 234 LEU A N 1
ATOM 1870 C CA . LEU A 1 234 ? -15.347 4.219 9.421 1.00 80.12 234 LEU A CA 1
ATOM 1871 C C . LEU A 1 234 ? -16.027 3.189 8.527 1.00 80.12 234 LEU A C 1
ATOM 1873 O O . LEU A 1 234 ? -15.704 3.092 7.343 1.00 80.12 234 LEU A O 1
ATOM 1877 N N . ALA A 1 235 ? -16.979 2.431 9.059 1.00 76.81 235 ALA A N 1
ATOM 1878 C CA . ALA A 1 235 ? -17.663 1.369 8.348 1.00 76.81 235 ALA A CA 1
ATOM 1879 C C . ALA A 1 235 ? -19.079 1.141 8.911 1.00 76.81 235 ALA A C 1
ATOM 1881 O O . ALA A 1 235 ? -19.444 1.706 9.947 1.00 76.81 235 ALA A O 1
ATOM 1882 N N . ASN A 1 236 ? -19.907 0.403 8.168 1.00 72.50 236 ASN A N 1
ATOM 1883 C CA . ASN A 1 236 ? -21.284 0.094 8.568 1.00 72.50 236 ASN A CA 1
ATOM 1884 C C . ASN A 1 236 ? -21.336 -0.674 9.911 1.00 72.50 236 ASN A C 1
ATOM 1886 O O . ASN A 1 236 ? -20.307 -1.129 10.409 1.00 72.50 236 ASN A O 1
ATOM 1890 N N . PRO A 1 237 ? -22.512 -0.826 10.544 1.00 61.56 237 PRO A N 1
ATOM 1891 C CA . PRO A 1 237 ? -22.587 -1.412 11.881 1.00 61.56 237 PRO A CA 1
ATOM 1892 C C . PRO A 1 237 ? -22.031 -2.843 12.003 1.00 61.56 237 PRO A C 1
ATOM 1894 O O . PRO A 1 237 ? -21.534 -3.206 13.067 1.00 61.56 237 PRO A O 1
ATOM 1897 N N . ILE A 1 238 ? -22.068 -3.619 10.913 1.00 62.50 238 ILE A N 1
ATOM 1898 C CA . ILE A 1 238 ? -21.584 -5.006 10.814 1.00 62.50 238 ILE A CA 1
ATOM 1899 C C . ILE A 1 238 ? -20.090 -5.004 10.459 1.00 62.50 238 ILE A C 1
ATOM 1901 O O . ILE A 1 238 ? -19.693 -5.268 9.322 1.00 62.50 238 ILE A O 1
ATOM 1905 N N . THR A 1 239 ? -19.251 -4.592 11.410 1.00 72.38 239 THR A N 1
ATOM 1906 C CA . THR A 1 239 ? -17.796 -4.489 11.221 1.00 72.38 239 THR A CA 1
ATOM 1907 C C . THR A 1 239 ? -17.039 -4.969 12.445 1.00 72.38 239 THR A C 1
ATOM 1909 O O . THR A 1 239 ? -17.528 -4.893 13.570 1.00 72.38 239 THR A O 1
ATOM 1912 N N . VAL A 1 240 ? -15.824 -5.465 12.227 1.00 81.00 240 VAL A N 1
ATOM 1913 C CA . VAL A 1 240 ? -14.977 -5.969 13.311 1.00 81.00 240 VAL A CA 1
ATOM 1914 C C . VAL A 1 240 ? -14.261 -4.835 14.029 1.00 81.00 240 VAL A C 1
ATOM 1916 O O . VAL A 1 240 ? -13.948 -3.789 13.447 1.00 81.00 240 VAL A O 1
ATOM 1919 N N . SER A 1 241 ? -13.927 -5.071 15.295 1.00 84.88 241 SER A N 1
ATOM 1920 C CA . SER A 1 241 ? -13.012 -4.200 16.021 1.00 84.88 241 SER A CA 1
ATOM 1921 C C . SER A 1 241 ? -11.573 -4.380 15.522 1.00 84.88 241 SER A C 1
ATOM 1923 O O . SER A 1 241 ? -11.108 -5.493 15.250 1.00 84.88 241 SER A O 1
ATOM 1925 N N . GLY A 1 242 ? -10.849 -3.268 15.422 1.00 91.19 242 GLY A N 1
ATOM 1926 C CA . GLY A 1 242 ? -9.479 -3.221 14.916 1.00 91.19 242 GLY A CA 1
ATOM 1927 C C . GLY A 1 242 ? -9.336 -2.372 13.657 1.00 91.19 242 GLY A C 1
ATOM 1928 O O . GLY A 1 242 ? -10.136 -2.496 12.732 1.00 91.19 242 GLY A O 1
ATOM 1929 N N . LEU A 1 243 ? -8.305 -1.531 13.603 1.00 94.81 243 LEU A N 1
ATOM 1930 C CA . LEU A 1 243 ? -7.994 -0.716 12.427 1.00 94.81 243 LEU A CA 1
ATOM 1931 C C . LEU A 1 243 ? -6.623 -1.110 11.859 1.00 94.81 243 LEU A C 1
ATOM 1933 O O . LEU A 1 243 ? -5.599 -0.722 12.435 1.00 94.81 243 LEU A O 1
ATOM 1937 N N . PRO A 1 244 ? -6.575 -1.865 10.748 1.00 96.69 244 PRO A N 1
ATOM 1938 C CA . PRO A 1 244 ? -5.329 -2.166 10.067 1.00 96.69 244 PRO A CA 1
ATOM 1939 C C . PRO A 1 244 ? -4.813 -0.905 9.377 1.00 96.69 244 PRO A C 1
ATOM 1941 O O . PRO A 1 244 ? -5.478 -0.325 8.517 1.00 96.69 244 PRO A O 1
ATOM 1944 N N . VAL A 1 245 ? -3.601 -0.493 9.733 1.00 98.06 245 VAL A N 1
ATOM 1945 C CA . VAL A 1 245 ? -2.911 0.626 9.094 1.00 98.06 245 VAL A CA 1
ATOM 1946 C C . VAL A 1 245 ? -1.604 0.124 8.514 1.00 98.06 245 VAL A C 1
ATOM 1948 O O . VAL A 1 245 ? -0.776 -0.425 9.234 1.00 98.06 245 VAL A O 1
ATOM 1951 N N . THR A 1 246 ? -1.395 0.310 7.216 1.00 98.19 246 THR A N 1
ATOM 1952 C CA . THR A 1 246 ? -0.154 -0.095 6.551 1.00 98.19 246 THR A CA 1
ATOM 1953 C C . THR A 1 246 ? 0.731 1.106 6.267 1.00 98.19 246 THR A C 1
ATOM 1955 O O . THR A 1 246 ? 0.270 2.089 5.685 1.00 98.19 246 THR A O 1
ATOM 1958 N N . VAL A 1 247 ? 2.007 1.014 6.633 1.00 98.06 247 VAL A N 1
ATOM 1959 C CA . VAL A 1 247 ? 3.037 2.017 6.337 1.00 98.06 247 VAL A CA 1
ATOM 1960 C C . VAL A 1 247 ? 3.927 1.475 5.226 1.00 98.06 247 VAL A C 1
ATOM 1962 O O . VAL A 1 247 ? 4.666 0.518 5.437 1.00 98.06 247 VAL A O 1
ATOM 1965 N N . ASN A 1 248 ? 3.853 2.072 4.039 1.00 96.12 248 ASN A N 1
ATOM 1966 C CA . ASN A 1 248 ? 4.638 1.667 2.877 1.00 96.12 248 ASN A CA 1
ATOM 1967 C C . ASN A 1 248 ? 5.820 2.626 2.692 1.00 96.12 248 ASN A C 1
ATOM 1969 O O . ASN A 1 248 ? 5.646 3.765 2.251 1.00 96.12 248 ASN A O 1
ATOM 1973 N N . TYR A 1 249 ? 7.025 2.154 3.018 1.00 94.25 249 TYR A N 1
ATOM 1974 C CA . TYR A 1 249 ? 8.249 2.956 2.951 1.00 94.25 249 TYR A CA 1
ATOM 1975 C C . TYR A 1 249 ? 8.707 3.210 1.510 1.00 94.25 249 TYR A C 1
ATOM 1977 O O . TYR A 1 249 ? 9.263 4.267 1.214 1.00 94.25 249 TYR A O 1
ATOM 1985 N N . MET A 1 250 ? 8.435 2.280 0.589 1.00 89.81 250 MET A N 1
ATOM 1986 C CA . MET A 1 250 ? 8.756 2.457 -0.829 1.00 89.81 250 MET A CA 1
ATOM 1987 C C . MET A 1 250 ? 7.967 3.618 -1.441 1.00 89.81 250 MET A C 1
ATOM 1989 O O . MET A 1 250 ? 8.537 4.437 -2.172 1.00 89.81 250 MET A O 1
ATOM 1993 N N . GLU A 1 251 ? 6.668 3.669 -1.132 1.00 92.31 251 GLU A N 1
ATOM 1994 C CA . GLU A 1 251 ? 5.726 4.668 -1.639 1.00 92.31 251 GLU A CA 1
ATOM 1995 C C . GLU A 1 251 ? 5.609 5.926 -0.774 1.00 92.31 251 GLU A C 1
ATOM 1997 O O . GLU A 1 251 ? 4.950 6.870 -1.198 1.00 92.31 251 GLU A O 1
ATOM 2002 N N . GLN A 1 252 ? 6.235 5.952 0.408 1.00 94.81 252 GLN A N 1
ATOM 2003 C CA . GLN A 1 252 ? 6.094 7.024 1.405 1.00 94.81 252 GLN A CA 1
ATOM 2004 C C . GLN A 1 252 ? 4.622 7.303 1.726 1.00 94.81 252 GLN A C 1
ATOM 2006 O O . GLN A 1 252 ? 4.154 8.443 1.681 1.00 94.81 252 GLN A O 1
ATOM 2011 N N . THR A 1 253 ? 3.861 6.237 1.993 1.00 96.19 253 THR A N 1
ATOM 2012 C CA . THR A 1 253 ? 2.418 6.337 2.233 1.00 96.19 253 THR A CA 1
ATOM 2013 C C . THR A 1 253 ? 1.967 5.609 3.482 1.00 96.19 253 THR A C 1
ATOM 2015 O O . THR A 1 253 ? 2.576 4.636 3.928 1.00 96.19 253 THR A O 1
ATOM 2018 N N . ILE A 1 254 ? 0.857 6.092 4.034 1.00 98.31 254 ILE A N 1
ATOM 2019 C CA . ILE A 1 254 ? 0.102 5.427 5.091 1.00 98.31 254 ILE A CA 1
ATOM 2020 C C . ILE A 1 254 ? -1.278 5.114 4.519 1.00 98.31 254 ILE A C 1
ATOM 2022 O O . ILE A 1 254 ? -1.925 6.008 3.972 1.00 98.31 254 ILE A O 1
ATOM 2026 N N . SER A 1 255 ? -1.712 3.856 4.616 1.00 98.19 255 SER A N 1
ATOM 2027 C CA . SER A 1 255 ? -3.056 3.436 4.201 1.00 98.19 255 SER A CA 1
ATOM 2028 C C . SER A 1 255 ? -3.854 2.929 5.395 1.00 98.19 255 SER A C 1
ATOM 2030 O O . SER A 1 255 ? -3.359 2.100 6.157 1.00 98.19 255 SER A O 1
ATOM 2032 N N . ILE A 1 256 ? -5.075 3.433 5.555 1.00 97.44 256 ILE A N 1
ATOM 2033 C CA . ILE A 1 256 ? -6.015 3.049 6.611 1.00 97.44 256 ILE A CA 1
ATOM 2034 C C . ILE A 1 256 ? -7.069 2.149 5.982 1.00 97.44 256 ILE A C 1
ATOM 2036 O O . ILE A 1 256 ? -7.832 2.606 5.132 1.00 97.44 256 ILE A O 1
ATOM 2040 N N . TRP A 1 257 ? -7.108 0.882 6.384 1.00 95.62 257 TRP A N 1
ATOM 2041 C CA . TRP A 1 257 ? -8.001 -0.110 5.797 1.00 95.62 257 TRP A CA 1
ATOM 2042 C C . TRP A 1 257 ? -9.344 -0.150 6.516 1.00 95.62 257 TRP A C 1
ATOM 2044 O O . TRP A 1 257 ? -9.417 -0.128 7.742 1.00 95.62 257 TRP A O 1
ATOM 2054 N N . SER A 1 258 ? -10.416 -0.258 5.738 1.00 92.00 258 SER A N 1
ATOM 2055 C CA . SER A 1 258 ? -11.763 -0.516 6.237 1.00 92.00 258 SER A CA 1
ATOM 2056 C C . SER A 1 258 ? -12.426 -1.566 5.360 1.00 92.00 258 SER A C 1
ATOM 2058 O O . SER A 1 258 ? -12.262 -1.574 4.140 1.00 92.00 258 SER A O 1
ATOM 2060 N N . CYS A 1 259 ? -13.170 -2.466 5.982 1.00 88.69 259 CYS A N 1
ATOM 2061 C CA . CYS A 1 259 ? -13.973 -3.449 5.279 1.00 88.69 259 CYS A CA 1
ATOM 2062 C C . CYS A 1 259 ? -15.361 -3.473 5.908 1.00 88.69 259 CYS A C 1
ATOM 2064 O O . CYS A 1 259 ? -15.494 -3.195 7.099 1.00 88.69 259 CYS A O 1
ATOM 2066 N N . GLN A 1 260 ? -16.387 -3.740 5.110 1.00 86.06 260 GLN A N 1
ATOM 2067 C CA . GLN A 1 260 ? -17.752 -3.937 5.582 1.00 86.06 260 GLN A CA 1
ATOM 2068 C C . GLN A 1 260 ? -18.481 -4.938 4.695 1.00 86.06 260 GLN A C 1
ATOM 2070 O O . GLN A 1 260 ? -18.209 -5.029 3.493 1.00 86.06 260 GLN A O 1
ATOM 2075 N N . LEU A 1 261 ? -19.444 -5.615 5.308 1.00 80.44 261 LEU A N 1
ATOM 2076 C CA . LEU A 1 261 ? -20.464 -6.390 4.625 1.00 80.44 261 LEU A CA 1
ATOM 2077 C C . LEU A 1 261 ? -21.605 -5.457 4.191 1.00 80.44 261 LEU A C 1
ATOM 2079 O O . LEU A 1 261 ? -22.066 -4.625 4.980 1.00 80.44 261 LEU A O 1
ATOM 2083 N N . ASN A 1 262 ? -22.033 -5.569 2.938 1.00 75.12 262 ASN A N 1
ATOM 2084 C CA . ASN A 1 262 ? -23.288 -5.024 2.439 1.00 75.12 262 ASN A CA 1
ATOM 2085 C C . ASN A 1 262 ? -24.345 -6.126 2.578 1.00 75.12 262 ASN A C 1
ATOM 2087 O O . ASN A 1 262 ? -24.552 -6.892 1.640 1.00 75.12 262 ASN A O 1
ATOM 2091 N N . ASP A 1 263 ? -24.941 -6.228 3.761 1.00 61.50 263 ASP A N 1
ATOM 2092 C CA . ASP A 1 263 ? -26.183 -6.981 3.978 1.00 61.50 263 ASP A CA 1
ATOM 2093 C C . ASP A 1 263 ? -27.377 -6.012 3.921 1.00 61.50 263 ASP A C 1
ATOM 2095 O O . ASP A 1 263 ? -27.244 -4.890 4.477 1.00 61.50 263 ASP A O 1
#

Foldseek 3Di:
DAFADCPPPQVLLQVQLQVLLFPDPALVVSQVLLVPAPQDPPPQDGCDSVLSRLSQVLLCPDDVSGDPGPCSVTPSPPCHNSVVVSSSRRRVDDLVNVLVVLCDVPADDPQKDKDKDKDFDSDLVVLCVQVVDPVNVLVVVLQVLLVLQCVVQVDNVLSVVQSVQSVPFDKDKDLDLLVVLLVQLVQVVVLPPPPSDDSVVSSVSSSCSQVVDPDSQQGKMWIKRARRDCDSGNEHNSHDGIWIWIQGRSRSMIMIIDMDGND

Radius of gyration: 20.34 Å; chains: 1; bounding box: 52×36×54 Å

Secondary structure (DSSP, 8-state):
------TTS-HHHHHHHHHHHHH-SSHHHHHHHHHT-TT--TTPPP--HHHHHHHHHHHHTSGGGS--SGGGGTT-TT--HHHHHHHHHHH-S-HHHHHHHHHHHHT--TTEEEEEEEEE-S-HHHHHHHHT-HHHHHHHHHHHHHHHHHHHH--TTHHHHHHHHHHHSEEEEE-SHHHHHHHHHHHHHTT-TT-SS-HHHHHHHHHHHHT--SSGGG-EEEEEEET---BTTTB-SS--S-EEEEEETTTTEEEEEEEEE--

pLDDT: mean 88.43, std 9.47, range [54.12, 98.31]